Protein AF-0000000086880723 (afdb_homodimer)

Radius of gyration: 22.54 Å; Cα contacts (8 Å, |Δi|>4): 171; chains: 2; bounding box: 45×61×44 Å

Solvent-accessible surface area (backbone atoms only — not comparable to full-atom values): 12016 Å² total; per-residue (Å²): 117,60,47,65,57,31,37,50,50,27,21,50,25,50,53,70,28,70,40,45,50,44,31,54,53,22,48,56,56,30,66,73,31,65,67,56,35,51,52,51,50,52,50,52,53,53,50,50,52,49,50,53,30,46,75,71,67,46,70,72,54,67,65,58,53,50,51,51,53,52,50,48,56,60,46,48,70,39,65,47,51,32,48,26,52,52,24,51,51,53,41,50,51,51,53,51,49,44,51,47,48,43,50,57,49,47,32,80,78,58,51,71,75,69,119,115,62,48,65,58,32,36,49,50,27,21,53,26,51,54,69,27,69,40,46,50,43,31,54,53,23,48,55,55,30,65,73,31,64,67,58,35,51,52,51,50,50,50,52,52,52,50,51,52,50,50,52,30,46,76,72,67,46,69,73,53,69,65,58,53,49,50,49,53,52,51,51,57,59,48,47,68,38,65,47,51,31,49,26,53,52,22,50,51,53,44,51,52,51,51,51,50,43,50,47,48,42,51,56,50,48,32,79,78,57,50,71,74,74,112

pLDDT: mean 91.79, std 12.34, range [27.05, 98.06]

Sequence (230 aa):
MNIYDKANDLAKALRESSEVEEITSAMKLIEADPEAKRMLDSFRDQQMELQQRMMSGDMPAPDEMEKMEKLFEVLSLNLNIRRLFDAERRLSVIIEDVNKIIADSLGHLYGGAEAMNIYDKANDLAKALRESSEVEEITSAMKLIEADPEAKRMLDSFRDQQMELQQRMMSGDMPAPDEMEKMEKLFEVLSLNLNIRRLFDAERRLSVIIEDVNKIIADSLGHLYGGAEA

InterPro domains:
  IPR010368 Control of competence regulator ComK, YlbF/YmcA [MF_01526] (1-111)
  IPR010368 Control of competence regulator ComK, YlbF/YmcA [PF06133] (3-106)
  IPR023378 YheA/YmcA-like domain superfamily [G3DSA:1.20.1500.10] (1-114)
  IPR023378 YheA/YmcA-like domain superfamily [SSF158622] (1-112)

Secondary structure (DSSP, 8-state):
--HHHHHHHHHHHHHTSHHHHHHHHHHHHHHT-HHHHHHHHHHHHHHHHHHHHHHTT-PPPHHHHHHHHHHHHHHTTSHHHHHHHHHHHHHHHHHHHHHHHHHHHTHHHHHHHH-/--HHHHHHHHHHHHHTSHHHHHHHHHHHHHHT-HHHHHHHHHHHHHHHHHHHHHHTT-PPPHHHHHHHHHHHHHHTTSHHHHHHHHHHHHHHHHHHHHHHHHHHHTHHHHHHHH-

Structure (mmCIF, N/CA/C/O backbone):
data_AF-0000000086880723-model_v1
#
loop_
_entity.id
_entity.type
_entity.pdbx_description
1 polymer 'UPF0342 protein HP552_33505'
#
loop_
_atom_site.group_PDB
_atom_site.id
_atom_site.type_symbol
_atom_site.label_atom_id
_atom_site.label_alt_id
_atom_site.label_comp_id
_atom_site.label_asym_id
_atom_site.label_entity_id
_atom_site.label_seq_id
_atom_site.pdbx_PDB_ins_code
_atom_site.Cartn_x
_atom_site.Cartn_y
_atom_site.Cartn_z
_atom_site.occupancy
_atom_site.B_iso_or_equiv
_atom_site.auth_seq_id
_atom_site.auth_comp_id
_atom_site.auth_asym_id
_atom_site.auth_atom_id
_atom_site.pdbx_PDB_model_num
ATOM 1 N N . MET A 1 1 ? 19.406 11.805 1.684 1 65.31 1 MET A N 1
ATOM 2 C CA . MET A 1 1 ? 19.359 10.641 0.803 1 65.31 1 MET A CA 1
ATOM 3 C C . MET A 1 1 ? 18.062 10.641 -0.01 1 65.31 1 MET A C 1
ATOM 5 O O . MET A 1 1 ? 17.016 11.086 0.471 1 65.31 1 MET A O 1
ATOM 9 N N . ASN A 1 2 ? 18.188 10.273 -1.403 1 89.44 2 ASN A N 1
ATOM 10 C CA . ASN A 1 2 ? 17.062 10.453 -2.314 1 89.44 2 ASN A CA 1
ATOM 11 C C . ASN A 1 2 ? 16.078 9.305 -2.211 1 89.44 2 ASN A C 1
ATOM 13 O O . ASN A 1 2 ? 16.422 8.148 -2.441 1 89.44 2 ASN A O 1
ATOM 17 N N . ILE A 1 3 ? 14.961 9.523 -1.662 1 96.94 3 ILE A N 1
ATOM 18 C CA . ILE A 1 3 ? 13.875 8.578 -1.438 1 96.94 3 ILE A CA 1
ATOM 19 C C . ILE A 1 3 ? 13.641 7.754 -2.699 1 96.94 3 ILE A C 1
ATOM 21 O O . ILE A 1 3 ? 13.508 6.527 -2.629 1 96.94 3 ILE A O 1
ATOM 25 N N . TYR A 1 4 ? 13.773 8.305 -3.828 1 97.31 4 TYR A N 1
ATOM 26 C CA . TYR A 1 4 ? 13.492 7.617 -5.086 1 97.31 4 TYR A CA 1
ATOM 27 C C . TYR A 1 4 ? 14.602 6.633 -5.434 1 97.31 4 TYR A C 1
ATOM 29 O O . TYR A 1 4 ? 14.336 5.559 -5.977 1 97.31 4 TYR A O 1
ATOM 37 N N . ASP A 1 5 ? 15.797 7.07 -5.078 1 97.19 5 ASP A N 1
ATOM 38 C CA . ASP A 1 5 ? 16.906 6.137 -5.258 1 97.19 5 ASP A CA 1
ATOM 39 C C . ASP A 1 5 ? 16.719 4.895 -4.387 1 97.19 5 ASP A C 1
ATOM 41 O O . ASP A 1 5 ? 16.922 3.77 -4.852 1 97.19 5 ASP A O 1
ATOM 45 N N . LYS A 1 6 ? 16.359 5.105 -3.102 1 97.88 6 LYS A N 1
ATOM 46 C CA . LYS A 1 6 ? 16.156 3.982 -2.191 1 97.88 6 LYS A CA 1
ATOM 47 C C . LYS A 1 6 ? 14.969 3.127 -2.635 1 97.88 6 LYS A C 1
ATOM 49 O O . LYS A 1 6 ? 15 1.902 -2.506 1 97.88 6 LYS A O 1
ATOM 54 N N . ALA A 1 7 ? 13.938 3.764 -3.184 1 97.88 7 ALA A N 1
ATOM 55 C CA . ALA A 1 7 ? 12.789 3.035 -3.721 1 97.88 7 ALA A CA 1
ATOM 56 C C . ALA A 1 7 ? 13.203 2.146 -4.891 1 97.88 7 ALA A C 1
ATOM 58 O O . ALA A 1 7 ? 12.789 0.99 -4.977 1 97.88 7 ALA A O 1
ATOM 59 N N . ASN A 1 8 ? 14.023 2.691 -5.73 1 97.44 8 ASN A N 1
ATOM 60 C CA . ASN A 1 8 ? 14.5 1.924 -6.875 1 97.44 8 ASN A CA 1
ATOM 61 C C . ASN A 1 8 ? 15.406 0.774 -6.445 1 97.44 8 ASN A C 1
ATOM 63 O O . ASN A 1 8 ? 15.367 -0.306 -7.035 1 97.44 8 ASN A O 1
ATOM 67 N N . ASP A 1 9 ? 16.219 1.032 -5.441 1 97.5 9 ASP A N 1
ATOM 68 C CA . ASP A 1 9 ? 17.047 -0.037 -4.895 1 97.5 9 ASP A CA 1
ATOM 69 C C . ASP A 1 9 ? 16.188 -1.175 -4.348 1 97.5 9 ASP A C 1
ATOM 71 O O . ASP A 1 9 ? 16.5 -2.35 -4.551 1 97.5 9 ASP A O 1
ATOM 75 N N . LEU A 1 10 ? 15.141 -0.812 -3.646 1 98.06 10 LEU A N 1
ATOM 76 C CA . LEU A 1 10 ? 14.203 -1.805 -3.125 1 98.06 10 LEU A CA 1
ATOM 77 C C . LEU A 1 10 ? 13.523 -2.562 -4.262 1 98.06 10 LEU A C 1
ATOM 79 O O . LEU A 1 10 ? 13.43 -3.791 -4.223 1 98.06 10 LEU A O 1
ATOM 83 N N . ALA A 1 11 ? 13.094 -1.833 -5.293 1 97.44 11 ALA A N 1
ATOM 84 C CA . ALA A 1 11 ? 12.469 -2.438 -6.465 1 97.44 11 ALA A CA 1
ATOM 85 C C . ALA A 1 11 ? 13.391 -3.451 -7.125 1 97.44 11 ALA A C 1
ATOM 87 O O . ALA A 1 11 ? 12.969 -4.547 -7.5 1 97.44 11 ALA A O 1
ATOM 88 N N . LYS A 1 12 ? 14.641 -3.096 -7.285 1 97.06 12 LYS A N 1
ATOM 89 C CA . LYS A 1 12 ? 15.633 -3.986 -7.879 1 97.06 12 LYS A CA 1
ATOM 90 C C . LYS A 1 12 ? 15.836 -5.238 -7.027 1 97.06 12 LYS A C 1
ATOM 92 O O . LYS A 1 12 ? 15.891 -6.352 -7.555 1 97.06 12 LYS A O 1
ATOM 97 N N . ALA A 1 13 ? 15.945 -5.059 -5.715 1 97.56 13 ALA A N 1
ATOM 98 C CA . ALA A 1 13 ? 16.109 -6.191 -4.805 1 97.56 13 ALA A CA 1
ATOM 99 C C . ALA A 1 13 ? 14.914 -7.141 -4.898 1 97.56 13 ALA A C 1
ATOM 101 O O . ALA A 1 13 ? 15.078 -8.367 -4.863 1 97.56 13 ALA A O 1
ATOM 102 N N . LEU A 1 14 ? 13.703 -6.598 -5.031 1 97.06 14 LEU A N 1
ATOM 103 C CA . LEU A 1 14 ? 12.492 -7.398 -5.172 1 97.06 14 LEU A CA 1
ATOM 104 C C . LEU A 1 14 ? 12.508 -8.18 -6.48 1 97.06 14 LEU A C 1
ATOM 106 O O . LEU A 1 14 ? 12.234 -9.383 -6.492 1 97.06 14 LEU A O 1
ATOM 110 N N . ARG A 1 15 ? 12.883 -7.543 -7.562 1 95.19 15 ARG A N 1
ATOM 111 C CA . ARG A 1 15 ? 12.906 -8.164 -8.883 1 95.19 15 ARG A CA 1
ATOM 112 C C . ARG A 1 15 ? 13.914 -9.312 -8.93 1 95.19 15 ARG A C 1
ATOM 114 O O . ARG A 1 15 ? 13.703 -10.289 -9.648 1 95.19 15 ARG A O 1
ATOM 121 N N . GLU A 1 16 ? 14.984 -9.203 -8.156 1 95.5 16 GLU A N 1
ATOM 122 C CA . GLU A 1 16 ? 16.062 -10.18 -8.195 1 95.5 16 GLU A CA 1
ATOM 123 C C . GLU A 1 16 ? 15.93 -11.195 -7.066 1 95.5 16 GLU A C 1
ATOM 125 O O . GLU A 1 16 ? 16.844 -11.977 -6.812 1 95.5 16 GLU A O 1
ATOM 130 N N . SER A 1 17 ? 14.805 -11.133 -6.363 1 95.75 17 SER A N 1
ATOM 131 C CA . SER A 1 17 ? 14.594 -12.039 -5.238 1 95.75 17 SER A CA 1
ATOM 132 C C . SER A 1 17 ? 14.383 -13.469 -5.711 1 95.75 17 SER A C 1
ATOM 134 O O . SER A 1 17 ? 14.039 -13.703 -6.871 1 95.75 17 SER A O 1
ATOM 136 N N . SER A 1 18 ? 14.648 -14.383 -4.836 1 96.38 18 SER A N 1
ATOM 137 C CA . SER A 1 18 ? 14.406 -15.789 -5.137 1 96.38 18 SER A CA 1
ATOM 138 C C . SER A 1 18 ? 12.93 -16.047 -5.43 1 96.38 18 SER A C 1
ATOM 140 O O . SER A 1 18 ? 12.594 -16.891 -6.262 1 96.38 18 SER A O 1
ATOM 142 N N . GLU A 1 19 ? 12.023 -15.305 -4.707 1 96.81 19 GLU A N 1
ATOM 143 C CA . GLU A 1 19 ? 10.594 -15.453 -4.938 1 96.81 19 GLU A CA 1
ATOM 144 C C . GLU A 1 19 ? 10.227 -15.109 -6.379 1 96.81 19 GLU A C 1
ATOM 146 O O . GLU A 1 19 ? 9.492 -15.859 -7.031 1 96.81 19 GLU A O 1
ATOM 151 N N . VAL A 1 20 ? 10.734 -14.055 -6.918 1 96.62 20 VAL A N 1
ATOM 152 C CA . VAL A 1 20 ? 10.445 -13.641 -8.289 1 96.62 20 VAL A CA 1
ATOM 153 C C . VAL A 1 20 ? 11.039 -14.648 -9.266 1 96.62 20 VAL A C 1
ATOM 155 O O . VAL A 1 20 ? 10.398 -15 -10.266 1 96.62 20 VAL A O 1
ATOM 158 N N . GLU A 1 21 ? 12.203 -15.102 -9.008 1 96.38 21 GLU A N 1
ATOM 159 C CA . GLU A 1 21 ? 12.828 -16.125 -9.852 1 96.38 21 GLU A CA 1
ATOM 160 C C . GLU A 1 21 ? 11.977 -17.391 -9.906 1 96.38 21 GLU A C 1
ATOM 162 O O . GLU A 1 21 ? 11.789 -17.969 -10.977 1 96.38 21 GLU A O 1
ATOM 167 N N . GLU A 1 22 ? 11.508 -17.812 -8.758 1 97.06 22 GLU A N 1
ATOM 168 C CA . GLU A 1 22 ? 10.688 -19.016 -8.672 1 97.06 22 GLU A CA 1
ATOM 169 C C . GLU A 1 22 ? 9.359 -18.828 -9.406 1 97.06 22 GLU A C 1
ATOM 171 O O . GLU A 1 22 ? 8.891 -19.75 -10.078 1 97.06 22 GLU A O 1
ATOM 176 N N . ILE A 1 23 ? 8.773 -17.703 -9.25 1 97.44 23 ILE A N 1
ATOM 177 C CA . ILE A 1 23 ? 7.531 -17.406 -9.961 1 97.44 23 ILE A CA 1
ATOM 178 C C . ILE A 1 23 ? 7.77 -17.484 -11.461 1 97.44 23 ILE A C 1
ATOM 180 O O . ILE A 1 23 ? 7.012 -18.141 -12.188 1 97.44 23 ILE A O 1
ATOM 184 N N . THR A 1 24 ? 8.812 -16.906 -11.93 1 96 24 THR A N 1
ATOM 185 C CA . THR A 1 24 ? 9.148 -16.875 -13.352 1 96 24 THR A CA 1
ATOM 186 C C . THR A 1 24 ? 9.375 -18.281 -13.883 1 96 24 THR A C 1
ATOM 188 O O . THR A 1 24 ? 8.859 -18.656 -14.938 1 96 24 THR A O 1
ATOM 191 N N . SER A 1 25 ? 10.117 -19.016 -13.133 1 96.75 25 SER A N 1
ATOM 192 C CA . SER A 1 25 ? 10.43 -20.391 -13.539 1 96.75 25 SER A CA 1
ATOM 193 C C . SER A 1 25 ? 9.172 -21.25 -13.57 1 96.75 25 SER A C 1
ATOM 195 O O . SER A 1 25 ? 8.953 -22 -14.531 1 96.75 25 SER A O 1
ATOM 197 N N . ALA A 1 26 ? 8.383 -21.125 -12.508 1 96.88 26 ALA A N 1
ATOM 198 C CA . ALA A 1 26 ? 7.152 -21.906 -12.445 1 96.88 26 ALA A CA 1
ATOM 199 C C . ALA A 1 26 ? 6.215 -21.531 -13.594 1 96.88 26 ALA A C 1
ATOM 201 O O . ALA A 1 26 ? 5.617 -22.422 -14.227 1 96.88 26 ALA A O 1
ATOM 202 N N . MET A 1 27 ? 6.09 -20.328 -13.898 1 95.69 27 MET A N 1
ATOM 203 C CA . MET A 1 27 ? 5.219 -19.859 -14.977 1 95.69 27 MET A CA 1
ATOM 204 C C . MET A 1 27 ? 5.684 -20.422 -16.328 1 95.69 27 MET A C 1
ATOM 206 O O . MET A 1 27 ? 4.859 -20.797 -17.156 1 95.69 27 MET A O 1
ATOM 210 N N . LYS A 1 28 ? 6.938 -20.406 -16.531 1 96 28 LYS A N 1
ATOM 211 C CA . LYS A 1 28 ? 7.484 -20.953 -17.766 1 96 28 LYS A CA 1
ATOM 212 C C . LYS A 1 28 ? 7.102 -22.422 -17.938 1 96 28 LYS A C 1
ATOM 214 O O . LYS A 1 28 ? 6.719 -22.844 -19.031 1 96 28 LYS A O 1
ATOM 219 N N . LEU A 1 29 ? 7.172 -23.125 -16.859 1 97 29 LEU A N 1
ATOM 220 C CA . LEU A 1 29 ? 6.84 -24.547 -16.906 1 97 29 LEU A CA 1
ATOM 221 C C . LEU A 1 29 ? 5.348 -24.75 -17.125 1 97 29 LEU A C 1
ATOM 223 O O . LEU A 1 29 ? 4.941 -25.656 -17.859 1 97 29 LEU A O 1
ATOM 227 N N . ILE A 1 30 ? 4.574 -23.938 -16.5 1 96.5 30 ILE A N 1
ATOM 228 C CA . ILE A 1 30 ? 3.123 -24.016 -16.656 1 96.5 30 ILE A CA 1
ATOM 229 C C . ILE A 1 30 ? 2.73 -23.672 -18.094 1 96.5 30 ILE A C 1
ATOM 231 O O . ILE A 1 30 ? 1.844 -24.297 -18.672 1 96.5 30 ILE A O 1
ATOM 235 N N . GLU A 1 31 ? 3.367 -22.688 -18.641 1 95.06 31 GLU A N 1
ATOM 236 C CA . GLU A 1 31 ? 3.078 -22.266 -20.016 1 95.06 31 GLU A CA 1
ATOM 237 C C . GLU A 1 31 ? 3.377 -23.391 -21.016 1 95.06 31 GLU A C 1
ATOM 239 O O . GLU A 1 31 ? 2.779 -23.438 -22.094 1 95.06 31 GLU A O 1
ATOM 244 N N . ALA A 1 32 ? 4.254 -24.266 -20.609 1 96.19 32 ALA A N 1
ATOM 245 C CA . ALA A 1 32 ? 4.633 -25.375 -21.484 1 96.19 32 ALA A CA 1
ATOM 246 C C . ALA A 1 32 ? 3.646 -26.531 -21.344 1 96.19 32 ALA A C 1
ATOM 248 O O . ALA A 1 32 ? 3.73 -27.516 -22.094 1 96.19 32 ALA A O 1
ATOM 249 N N . ASP A 1 33 ? 2.699 -26.453 -20.422 1 95.81 33 ASP A N 1
ATOM 250 C CA . ASP A 1 33 ? 1.622 -27.406 -20.203 1 95.81 33 ASP A CA 1
ATOM 251 C C . ASP A 1 33 ? 0.258 -26.766 -20.453 1 95.81 33 ASP A C 1
ATOM 253 O O . ASP A 1 33 ? -0.337 -26.172 -19.562 1 95.81 33 ASP A O 1
ATOM 257 N N . PRO A 1 34 ? -0.24 -26.938 -21.609 1 95.94 34 PRO A N 1
ATOM 258 C CA . PRO A 1 34 ? -1.468 -26.25 -22.016 1 95.94 34 PRO A CA 1
ATOM 259 C C . PRO A 1 34 ? -2.625 -26.484 -21.047 1 95.94 34 PRO A C 1
ATOM 261 O O . PRO A 1 34 ? -3.422 -25.578 -20.797 1 95.94 34 PRO A O 1
ATOM 264 N N . GLU A 1 35 ? -2.668 -27.672 -20.562 1 95.38 35 GLU A N 1
ATOM 265 C CA . GLU A 1 35 ? -3.752 -27.984 -19.625 1 95.38 35 GLU A CA 1
ATOM 266 C C . GLU A 1 35 ? -3.59 -27.203 -18.328 1 95.38 35 GLU A C 1
ATOM 268 O O . GLU A 1 35 ? -4.543 -26.578 -17.844 1 95.38 35 GLU A O 1
ATOM 273 N N . ALA A 1 36 ? -2.428 -27.234 -17.766 1 95.06 36 ALA A N 1
ATOM 274 C CA . ALA A 1 36 ? -2.143 -26.5 -16.547 1 95.06 36 ALA A CA 1
ATOM 275 C C . ALA A 1 36 ? -2.357 -25 -16.75 1 95.06 36 ALA A C 1
ATOM 277 O O . ALA A 1 36 ? -2.938 -24.328 -15.891 1 95.06 36 ALA A O 1
ATOM 278 N N . LYS A 1 37 ? -1.895 -24.547 -17.844 1 96.75 37 LYS A N 1
ATOM 279 C CA . LYS A 1 37 ? -2.035 -23.125 -18.156 1 96.75 37 LYS A CA 1
ATOM 280 C C . LYS A 1 37 ? -3.506 -22.719 -18.234 1 96.75 37 LYS A C 1
ATOM 282 O O . LYS A 1 37 ? -3.904 -21.703 -17.672 1 96.75 37 LYS A O 1
ATOM 287 N N . ARG A 1 38 ? -4.238 -23.516 -18.922 1 96.06 38 ARG A N 1
ATOM 288 C CA . ARG A 1 38 ? -5.66 -23.234 -19.078 1 96.06 38 ARG A CA 1
ATOM 289 C C . ARG A 1 38 ? -6.363 -23.219 -17.719 1 96.06 38 ARG A C 1
ATOM 291 O O . ARG A 1 38 ? -7.176 -22.328 -17.453 1 96.06 38 ARG A O 1
ATOM 298 N N . MET A 1 39 ? -6.047 -24.188 -16.906 1 95.06 39 MET A N 1
ATOM 299 C CA . MET A 1 39 ? -6.66 -24.281 -15.586 1 95.06 39 MET A CA 1
ATOM 300 C C . MET A 1 39 ? -6.289 -23.078 -14.727 1 95.06 39 MET A C 1
ATOM 302 O O . MET A 1 39 ? -7.145 -22.5 -14.055 1 95.06 39 MET A O 1
ATOM 306 N N . LEU A 1 40 ? -5.066 -22.781 -14.773 1 96.75 40 LEU A N 1
ATOM 307 C CA . LEU A 1 40 ? -4.59 -21.641 -14 1 96.75 40 LEU A CA 1
ATOM 308 C C . LEU A 1 40 ? -5.246 -20.344 -14.469 1 96.75 40 LEU A C 1
ATOM 310 O O . LEU A 1 40 ? -5.719 -19.547 -13.648 1 96.75 40 LEU A O 1
ATOM 314 N N . ASP A 1 41 ? -5.336 -20.125 -15.773 1 95.12 41 ASP A N 1
ATOM 315 C CA . ASP A 1 41 ? -5.949 -18.922 -16.328 1 95.12 41 ASP A CA 1
ATOM 316 C C . ASP A 1 41 ? -7.418 -18.812 -15.922 1 95.12 41 ASP A C 1
ATOM 318 O O . ASP A 1 41 ? -7.883 -17.734 -15.539 1 95.12 41 ASP A O 1
ATOM 322 N N . SER A 1 42 ? -8.039 -19.922 -16.031 1 94.81 42 SER A N 1
ATOM 323 C CA . SER A 1 42 ? -9.445 -19.969 -15.648 1 94.81 42 SER A CA 1
ATOM 324 C C . SER A 1 42 ? -9.625 -19.609 -14.172 1 94.81 42 SER A C 1
ATOM 326 O O . SER A 1 42 ? -10.539 -18.859 -13.812 1 94.81 42 SER A O 1
ATOM 328 N N . PHE A 1 43 ? -8.781 -20.156 -13.375 1 95.75 43 PHE A N 1
ATOM 329 C CA . PHE A 1 43 ? -8.812 -19.891 -11.945 1 95.75 43 PHE A CA 1
ATOM 330 C C . PHE A 1 43 ? -8.602 -18.406 -11.672 1 95.75 43 PHE A C 1
ATOM 332 O O . PHE A 1 43 ? -9.352 -17.797 -10.906 1 95.75 43 PHE A O 1
ATOM 339 N N . ARG A 1 44 ? -7.688 -17.797 -12.258 1 94.25 44 ARG A N 1
ATOM 340 C CA . ARG A 1 44 ? -7.375 -16.375 -12.078 1 94.25 44 ARG A CA 1
ATOM 341 C C . ARG A 1 44 ? -8.523 -15.5 -12.562 1 94.25 44 ARG A C 1
ATOM 343 O O . ARG A 1 44 ? -8.852 -14.492 -11.93 1 94.25 44 ARG A O 1
ATOM 350 N N . ASP A 1 45 ? -9.094 -15.914 -13.758 1 94.19 45 ASP A N 1
ATOM 351 C CA . ASP A 1 45 ? -10.234 -15.18 -14.289 1 94.19 45 ASP A CA 1
ATOM 352 C C . ASP A 1 45 ? -11.406 -15.195 -13.312 1 94.19 45 ASP A C 1
ATOM 354 O O . ASP A 1 45 ? -12.023 -14.156 -13.055 1 94.19 45 ASP A O 1
ATOM 358 N N . GLN A 1 46 ? -11.695 -16.328 -12.742 1 93.56 46 GLN A N 1
ATOM 359 C CA . GLN A 1 46 ? -12.773 -16.453 -11.773 1 93.56 46 GLN A CA 1
ATOM 360 C C . GLN A 1 46 ? -12.477 -15.672 -10.5 1 93.56 46 GLN A C 1
ATOM 362 O O . GLN A 1 46 ? -13.367 -15.055 -9.922 1 93.56 46 GLN A O 1
ATOM 367 N N . GLN A 1 47 ? -11.258 -15.688 -10.055 1 92.75 47 GLN A N 1
ATOM 368 C CA . GLN A 1 47 ? -10.828 -14.914 -8.891 1 92.75 47 GLN A CA 1
ATOM 369 C C . GLN A 1 47 ? -11.039 -13.422 -9.109 1 92.75 47 GLN A C 1
ATOM 371 O O . GLN A 1 47 ? -11.547 -12.727 -8.227 1 92.75 47 GLN A O 1
ATOM 376 N N . MET A 1 48 ? -10.695 -12.953 -10.32 1 91.38 48 MET A N 1
ATOM 377 C CA . MET A 1 48 ? -10.867 -11.539 -10.641 1 91.38 48 MET A CA 1
ATOM 378 C C . MET A 1 48 ? -12.344 -11.156 -10.664 1 91.38 48 MET A C 1
ATOM 380 O O . MET A 1 48 ? -12.734 -10.109 -10.148 1 91.38 48 MET A O 1
ATOM 384 N N . GLU A 1 49 ? -13.117 -12 -11.195 1 92.5 49 GLU A N 1
ATOM 385 C CA . GLU A 1 49 ? -14.555 -11.781 -11.234 1 92.5 49 GLU A CA 1
ATOM 386 C C . GLU A 1 49 ? -15.141 -11.695 -9.828 1 92.5 49 GLU A C 1
ATOM 388 O O . GLU A 1 49 ? -15.953 -10.812 -9.539 1 92.5 49 GLU A O 1
ATOM 393 N N . LEU A 1 50 ? -14.695 -12.609 -8.977 1 92.31 50 LEU A N 1
ATOM 394 C CA . LEU A 1 50 ? -15.172 -12.617 -7.594 1 92.31 50 LEU A CA 1
ATOM 395 C C . LEU A 1 50 ? -14.734 -11.352 -6.863 1 92.31 50 LEU A C 1
ATOM 397 O O . LEU A 1 50 ? -15.539 -10.734 -6.156 1 92.31 50 LEU A O 1
ATOM 401 N N . GLN A 1 51 ? -13.5 -10.953 -7.098 1 90.5 51 GLN A N 1
ATOM 402 C CA . GLN A 1 51 ? -12.961 -9.75 -6.469 1 90.5 51 GLN A CA 1
ATOM 403 C C . GLN A 1 51 ? -13.703 -8.508 -6.941 1 90.5 51 GLN A C 1
ATOM 405 O O . GLN A 1 51 ? -14.016 -7.621 -6.145 1 90.5 51 GLN A O 1
ATOM 410 N N . GLN A 1 52 ? -13.977 -8.414 -8.219 1 89.94 52 GLN A N 1
ATOM 411 C CA . GLN A 1 52 ? -14.734 -7.305 -8.789 1 89.94 52 GLN A CA 1
ATOM 412 C C . GLN A 1 52 ? -16.125 -7.219 -8.172 1 89.94 52 GLN A C 1
ATOM 414 O O . GLN A 1 52 ? -16.609 -6.129 -7.848 1 89.94 52 GLN A O 1
ATOM 419 N N . ARG A 1 53 ? -16.75 -8.336 -7.941 1 90.62 53 ARG A N 1
ATOM 420 C CA . ARG A 1 53 ? -18.078 -8.375 -7.32 1 90.62 53 ARG A CA 1
ATOM 421 C C . ARG A 1 53 ? -18.016 -7.902 -5.875 1 90.62 53 ARG A C 1
ATOM 423 O O . ARG A 1 53 ? -18.875 -7.133 -5.43 1 90.62 53 ARG A O 1
ATOM 430 N N . MET A 1 54 ? -17.016 -8.289 -5.18 1 90.56 54 MET A N 1
ATOM 431 C CA . MET A 1 54 ? -16.844 -7.859 -3.797 1 90.56 54 MET A CA 1
ATOM 432 C C . MET A 1 54 ? -16.625 -6.348 -3.719 1 90.56 54 MET A C 1
ATOM 434 O O . MET A 1 54 ? -17.172 -5.688 -2.836 1 90.56 54 MET A O 1
ATOM 438 N N . MET A 1 55 ? -15.945 -5.746 -4.668 1 86.75 55 MET A N 1
ATOM 439 C CA . MET A 1 55 ? -15.68 -4.309 -4.699 1 86.75 55 MET A CA 1
ATOM 440 C C . MET A 1 55 ? -16.953 -3.533 -5.043 1 86.75 55 MET A C 1
ATOM 442 O O . MET A 1 55 ? -17.125 -2.393 -4.609 1 86.75 55 MET A O 1
ATOM 446 N N . SER A 1 56 ? -17.797 -4.203 -5.785 1 87.19 56 SER A N 1
ATOM 447 C CA . SER A 1 56 ? -19.062 -3.582 -6.184 1 87.19 56 SER A CA 1
ATOM 448 C C . SER A 1 56 ? -20.141 -3.795 -5.129 1 87.19 56 SER A C 1
ATOM 450 O O . SER A 1 56 ? -21.266 -3.318 -5.281 1 87.19 56 SER A O 1
ATOM 452 N N . GLY A 1 57 ? -19.781 -4.57 -4.105 1 85.5 57 GLY A N 1
ATOM 453 C CA . GLY A 1 57 ? -20.719 -4.797 -3.02 1 85.5 57 GLY A CA 1
ATOM 454 C C . GLY A 1 57 ? -21.531 -6.066 -3.193 1 85.5 57 GLY A C 1
ATOM 455 O O . GLY A 1 57 ? -22.406 -6.367 -2.373 1 85.5 57 GLY A O 1
ATOM 456 N N . ASP A 1 58 ? -21.328 -6.707 -4.246 1 89.19 58 ASP A N 1
ATOM 457 C CA . ASP A 1 58 ? -21.969 -7.992 -4.484 1 89.19 58 ASP A CA 1
ATOM 458 C C . ASP A 1 58 ? -21.156 -9.141 -3.896 1 89.19 58 ASP A C 1
ATOM 460 O O . ASP A 1 58 ? -20.25 -9.664 -4.551 1 89.19 58 ASP A O 1
ATOM 464 N N . MET A 1 59 ? -21.5 -9.562 -2.705 1 87.94 59 MET A N 1
ATOM 465 C CA . MET A 1 59 ? -20.734 -10.609 -2.031 1 87.94 59 MET A CA 1
ATOM 466 C C . MET A 1 59 ? -21 -11.969 -2.672 1 87.94 59 MET A C 1
ATOM 468 O O . MET A 1 59 ? -22.141 -12.359 -2.871 1 87.94 59 MET A O 1
ATOM 472 N N . PRO A 1 60 ? -19.984 -12.555 -3.072 1 87.69 60 PRO A N 1
ATOM 473 C CA . PRO A 1 60 ? -20.156 -13.891 -3.646 1 87.69 60 PRO A CA 1
ATOM 474 C C . PRO A 1 60 ? -20.844 -14.859 -2.688 1 87.69 60 PRO A C 1
ATOM 476 O O . PRO A 1 60 ? -20.688 -14.742 -1.47 1 87.69 60 PRO A O 1
ATOM 479 N N . ALA A 1 61 ? -21.578 -15.766 -3.32 1 88.31 61 ALA A N 1
ATOM 480 C CA . ALA A 1 61 ? -22.25 -16.781 -2.518 1 88.31 61 ALA A CA 1
ATOM 481 C C . ALA A 1 61 ? -21.25 -17.75 -1.895 1 88.31 61 ALA A C 1
ATOM 483 O O . ALA A 1 61 ? -20.156 -17.953 -2.432 1 88.31 61 ALA A O 1
ATOM 484 N N . PRO A 1 62 ? -21.578 -18.281 -0.774 1 90.44 62 PRO A N 1
ATOM 485 C CA . PRO A 1 62 ? -20.688 -19.25 -0.112 1 90.44 62 PRO A CA 1
ATOM 486 C C . PRO A 1 62 ? -20.297 -20.406 -1.023 1 90.44 62 PRO A C 1
ATOM 488 O O . PRO A 1 62 ? -19.156 -20.875 -0.974 1 90.44 62 PRO A O 1
ATOM 491 N N . ASP A 1 63 ? -21.219 -20.812 -1.852 1 93.19 63 ASP A N 1
ATOM 492 C CA . ASP A 1 63 ? -20.953 -21.938 -2.744 1 93.19 63 ASP A CA 1
ATOM 493 C C . ASP A 1 63 ? -19.875 -21.578 -3.771 1 93.19 63 ASP A C 1
ATOM 495 O O . ASP A 1 63 ? -19.078 -22.422 -4.156 1 93.19 63 ASP A O 1
ATOM 499 N N . GLU A 1 64 ? -19.906 -20.344 -4.246 1 92.25 64 GLU A N 1
ATOM 500 C CA . GLU A 1 64 ? -18.891 -19.875 -5.191 1 92.25 64 GLU A CA 1
ATOM 501 C C . GLU A 1 64 ? -17.516 -19.844 -4.547 1 92.25 64 GLU A C 1
ATOM 503 O O . GLU A 1 64 ? -16.516 -20.203 -5.184 1 92.25 64 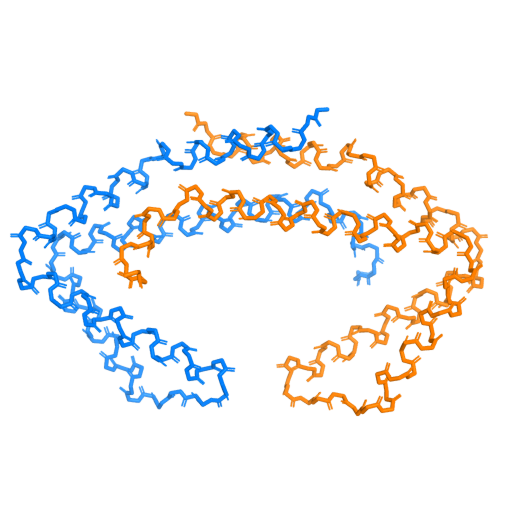GLU A O 1
ATOM 508 N N . MET A 1 65 ? -17.484 -19.453 -3.305 1 92.5 65 MET A N 1
ATOM 509 C CA . MET A 1 65 ? -16.234 -19.438 -2.559 1 92.5 65 MET A CA 1
ATOM 510 C C . MET A 1 65 ? -15.711 -20.859 -2.346 1 92.5 65 MET A C 1
ATOM 512 O O . MET A 1 65 ? -14.508 -21.109 -2.451 1 92.5 65 MET A O 1
ATOM 516 N N . GLU A 1 66 ? -16.656 -21.719 -2.035 1 94.56 66 GLU A N 1
ATOM 517 C CA . GLU A 1 66 ? -16.281 -23.109 -1.85 1 94.56 66 GLU A CA 1
ATOM 518 C C . GLU A 1 66 ? -15.742 -23.719 -3.143 1 94.56 66 GLU A C 1
ATOM 520 O O . GLU A 1 66 ? -14.766 -24.469 -3.117 1 94.56 66 GLU A O 1
ATOM 525 N N . LYS A 1 67 ? -16.344 -23.406 -4.25 1 94.88 67 LYS A N 1
ATOM 526 C CA . LYS A 1 67 ? -15.875 -23.875 -5.551 1 94.88 67 LYS A CA 1
ATOM 527 C C . LYS A 1 67 ? -14.453 -23.391 -5.828 1 94.88 67 LYS A C 1
ATOM 529 O O . LYS A 1 67 ? -13.617 -24.156 -6.324 1 94.88 67 LYS A O 1
ATOM 534 N N . MET A 1 68 ? -14.211 -22.156 -5.457 1 94.38 68 MET A N 1
ATOM 535 C CA . MET A 1 68 ? -12.875 -21.594 -5.656 1 94.38 68 MET A CA 1
ATOM 536 C C . MET A 1 68 ? -11.844 -22.328 -4.805 1 94.38 68 MET A C 1
ATOM 538 O O . MET A 1 68 ? -10.727 -22.562 -5.254 1 94.38 68 MET A O 1
ATOM 542 N N . GLU A 1 69 ? -12.219 -22.594 -3.615 1 95.25 69 GLU A N 1
ATOM 543 C CA . GLU A 1 69 ? -11.336 -23.328 -2.717 1 95.25 69 GLU A CA 1
ATOM 544 C C . GLU A 1 69 ? -11.008 -24.719 -3.27 1 95.25 69 GLU A C 1
ATOM 546 O O . GLU A 1 69 ? -9.859 -25.156 -3.215 1 95.25 69 GLU A O 1
ATOM 551 N N . LYS A 1 70 ? -12.023 -25.422 -3.801 1 95.75 70 LYS A N 1
ATOM 552 C CA . LYS A 1 70 ? -11.828 -26.734 -4.383 1 95.75 70 LYS A CA 1
ATOM 553 C C . LYS A 1 70 ? -10.93 -26.672 -5.613 1 95.75 70 LYS A C 1
ATOM 555 O O . LYS A 1 70 ? -10.055 -27.516 -5.805 1 95.75 70 LYS A O 1
ATOM 560 N N . LEU A 1 71 ? -11.125 -25.641 -6.422 1 95.44 71 LEU A N 1
ATOM 561 C CA . LEU A 1 71 ? -10.281 -25.453 -7.598 1 95.44 71 LEU A CA 1
ATOM 562 C C . LEU A 1 71 ? -8.828 -25.203 -7.191 1 95.44 71 LEU A C 1
ATOM 564 O O . LEU A 1 71 ? -7.906 -25.719 -7.836 1 95.44 71 LEU A O 1
ATOM 568 N N . PHE A 1 72 ? -8.656 -24.484 -6.133 1 96.31 72 PHE A N 1
ATOM 569 C CA . PHE A 1 72 ? -7.316 -24.234 -5.605 1 96.31 72 PHE A CA 1
ATOM 570 C C . PHE A 1 72 ? -6.645 -25.547 -5.207 1 96.31 72 PHE A C 1
ATOM 572 O O . PHE A 1 72 ? -5.469 -25.766 -5.504 1 96.31 72 PHE A O 1
ATOM 579 N N . GLU A 1 73 ? -7.371 -26.406 -4.562 1 96.12 73 GLU A N 1
ATOM 580 C CA . GLU A 1 73 ? -6.84 -27.703 -4.137 1 96.12 73 GLU A CA 1
ATOM 581 C C . GLU A 1 73 ? -6.426 -28.547 -5.332 1 96.12 73 GLU A C 1
ATOM 583 O O . GLU A 1 73 ? -5.367 -29.188 -5.316 1 96.12 73 GLU A O 1
ATOM 588 N N . VAL A 1 74 ? -7.223 -28.562 -6.383 1 96.31 74 VAL A N 1
ATOM 589 C CA . VAL A 1 74 ? -6.941 -29.328 -7.586 1 96.31 74 VAL A CA 1
ATOM 590 C C . VAL A 1 74 ? -5.684 -28.797 -8.266 1 96.31 74 VAL A C 1
ATOM 592 O O . VAL A 1 74 ? -4.793 -29.562 -8.633 1 96.31 74 VAL A O 1
ATOM 595 N N . LEU A 1 75 ? -5.617 -27.422 -8.375 1 97.25 75 LEU A N 1
ATOM 596 C CA . LEU A 1 75 ? -4.473 -26.797 -9.031 1 97.25 75 LEU A CA 1
ATOM 597 C C . LEU A 1 75 ? -3.191 -27.047 -8.25 1 97.25 75 LEU A C 1
ATOM 599 O O . LEU A 1 75 ? -2.119 -27.203 -8.836 1 97.25 75 LEU A O 1
ATOM 603 N N . SER A 1 76 ? -3.357 -27.156 -6.922 1 96.5 76 SER A N 1
ATOM 604 C CA . SER A 1 76 ? -2.205 -27.344 -6.051 1 96.5 76 SER A CA 1
ATOM 605 C C . SER A 1 76 ? -1.631 -28.75 -6.195 1 96.5 76 SER A C 1
ATOM 607 O O . SER A 1 76 ? -0.54 -29.031 -5.695 1 96.5 76 SER A O 1
ATOM 609 N N . LEU A 1 77 ? -2.322 -29.625 -6.867 1 96.38 77 LEU A N 1
ATOM 610 C CA . LEU A 1 77 ? -1.817 -30.969 -7.117 1 96.38 77 LEU A CA 1
ATOM 611 C C . LEU A 1 77 ? -0.748 -30.953 -8.203 1 96.38 77 LEU A C 1
ATOM 613 O O . LEU A 1 77 ? 0.044 -31.891 -8.312 1 96.38 77 LEU A O 1
ATOM 617 N N . ASN A 1 78 ? -0.855 -29.938 -9.078 1 96.62 78 ASN A N 1
ATOM 618 C CA . ASN A 1 78 ? 0.212 -29.734 -10.047 1 96.62 78 ASN A CA 1
ATOM 619 C C . ASN A 1 78 ? 1.44 -29.094 -9.406 1 96.62 78 ASN A C 1
ATOM 621 O O . ASN A 1 78 ? 1.365 -27.984 -8.883 1 96.62 78 ASN A O 1
ATOM 625 N N . LEU A 1 79 ? 2.506 -29.703 -9.453 1 96.19 79 LEU A N 1
ATOM 626 C CA . LEU A 1 79 ? 3.705 -29.297 -8.734 1 96.19 79 LEU A CA 1
ATOM 627 C C . LEU A 1 79 ? 4.148 -27.906 -9.172 1 96.19 79 LEU A C 1
ATOM 629 O O . LEU A 1 79 ? 4.551 -27.094 -8.344 1 96.19 79 LEU A O 1
ATOM 633 N N . ASN A 1 80 ? 4.043 -27.641 -10.461 1 97.12 80 ASN A N 1
ATOM 634 C CA . ASN A 1 80 ? 4.465 -26.344 -10.961 1 97.12 80 ASN A CA 1
ATOM 635 C C . ASN A 1 80 ? 3.527 -25.234 -10.5 1 97.12 80 ASN A C 1
ATOM 637 O O . ASN A 1 80 ? 3.979 -24.141 -10.133 1 97.12 80 ASN A O 1
ATOM 641 N N . ILE A 1 81 ? 2.252 -25.531 -10.477 1 97.69 81 ILE A N 1
ATOM 642 C CA . ILE A 1 81 ? 1.279 -24.531 -10.023 1 97.69 81 ILE A CA 1
ATOM 643 C C . ILE A 1 81 ? 1.424 -24.328 -8.516 1 97.69 81 ILE A C 1
ATOM 645 O O . ILE A 1 81 ? 1.357 -23.203 -8.031 1 97.69 81 ILE A O 1
ATOM 649 N N . ARG A 1 82 ? 1.661 -25.375 -7.828 1 97.56 82 ARG A N 1
ATOM 650 C CA . ARG A 1 82 ? 1.879 -25.266 -6.387 1 97.56 82 ARG A CA 1
ATOM 651 C C . ARG A 1 82 ? 3.088 -24.391 -6.074 1 97.56 82 ARG A C 1
ATOM 653 O O . ARG A 1 82 ? 3.031 -23.547 -5.184 1 97.56 82 ARG A O 1
ATOM 660 N N . ARG A 1 83 ? 4.168 -24.609 -6.805 1 97.5 83 ARG A N 1
ATOM 661 C CA . ARG A 1 83 ? 5.375 -23.797 -6.637 1 97.5 83 ARG A CA 1
ATOM 662 C C . ARG A 1 83 ? 5.094 -22.328 -6.91 1 97.5 83 ARG A C 1
ATOM 664 O O . ARG A 1 83 ? 5.613 -21.453 -6.215 1 97.5 83 ARG A O 1
ATOM 671 N N . LEU A 1 84 ? 4.273 -22.109 -7.949 1 97.69 84 LEU A N 1
ATOM 672 C CA . LEU A 1 84 ? 3.891 -20.75 -8.297 1 97.69 84 LEU A CA 1
ATOM 673 C C . LEU A 1 84 ? 3.139 -20.078 -7.148 1 97.69 84 LEU A C 1
ATOM 675 O O . LEU A 1 84 ? 3.52 -19 -6.695 1 97.69 84 LEU A O 1
ATOM 679 N N . PHE A 1 85 ? 2.131 -20.734 -6.586 1 97 85 PHE A N 1
ATOM 680 C CA . PHE A 1 85 ? 1.313 -20.172 -5.516 1 97 85 PHE A CA 1
ATOM 681 C C . PHE A 1 85 ? 2.15 -19.922 -4.266 1 97 85 PHE A C 1
ATOM 683 O O . PHE A 1 85 ? 2 -18.891 -3.602 1 97 85 PHE A O 1
ATOM 690 N N . ASP A 1 86 ? 3.035 -20.859 -3.996 1 97.69 86 ASP A N 1
ATOM 691 C CA . ASP A 1 86 ? 3.887 -20.734 -2.816 1 97.69 86 ASP A CA 1
ATOM 692 C C . ASP A 1 86 ? 4.82 -19.531 -2.93 1 97.69 86 ASP A C 1
ATOM 694 O O . ASP A 1 86 ? 4.965 -18.766 -1.979 1 97.69 86 ASP A O 1
ATOM 698 N N . ALA A 1 87 ? 5.402 -19.406 -4.078 1 97.75 87 ALA A N 1
ATOM 699 C CA . ALA A 1 87 ? 6.316 -18.281 -4.301 1 97.75 87 ALA A CA 1
ATOM 700 C C . ALA A 1 87 ? 5.57 -16.953 -4.277 1 97.75 87 ALA A C 1
ATOM 702 O O . ALA A 1 87 ? 6.066 -15.969 -3.727 1 97.75 87 ALA A O 1
ATOM 703 N N . GLU A 1 88 ? 4.332 -16.938 -4.871 1 96.69 88 GLU A N 1
ATOM 704 C CA . GLU A 1 88 ? 3.516 -15.719 -4.859 1 96.69 88 GLU A CA 1
ATOM 705 C C . GLU A 1 88 ? 3.111 -15.344 -3.436 1 96.69 88 GLU A C 1
ATOM 707 O O . GLU A 1 88 ? 3.113 -14.164 -3.078 1 96.69 88 GLU A O 1
ATOM 712 N N . ARG A 1 89 ? 2.789 -16.312 -2.691 1 96.94 89 ARG A N 1
ATOM 713 C CA . ARG A 1 89 ? 2.434 -16.078 -1.297 1 96.94 89 ARG A CA 1
ATOM 714 C C . ARG A 1 89 ? 3.611 -15.508 -0.519 1 96.94 89 ARG A C 1
ATOM 716 O O . ARG A 1 89 ? 3.457 -14.531 0.219 1 96.94 89 ARG A O 1
ATOM 723 N N . ARG A 1 90 ? 4.805 -16.078 -0.707 1 97.44 90 ARG A N 1
ATOM 724 C CA . ARG A 1 90 ? 6.004 -15.578 -0.034 1 97.44 90 ARG A CA 1
ATOM 725 C C . ARG A 1 90 ? 6.32 -14.148 -0.459 1 97.44 90 ARG A C 1
ATOM 727 O O . ARG A 1 90 ? 6.688 -13.32 0.372 1 97.44 90 ARG A O 1
ATOM 734 N N . LEU A 1 91 ? 6.164 -13.898 -1.765 1 97.19 91 LEU A N 1
ATOM 735 C CA . LEU A 1 91 ? 6.391 -12.539 -2.244 1 97.19 91 LEU A CA 1
ATOM 736 C C . LEU A 1 91 ? 5.391 -11.57 -1.627 1 97.19 91 LEU A C 1
ATOM 738 O O . LEU A 1 91 ? 5.758 -10.461 -1.242 1 97.19 91 LEU A O 1
ATOM 742 N N . SER A 1 92 ? 4.152 -12.008 -1.538 1 95.88 92 SER A N 1
ATOM 743 C CA . SER A 1 92 ? 3.115 -11.188 -0.927 1 95.88 92 SER A CA 1
ATOM 744 C C . SER A 1 92 ? 3.467 -10.836 0.516 1 95.88 92 SER A C 1
ATOM 746 O O . SER A 1 92 ? 3.277 -9.695 0.949 1 95.88 92 SER A O 1
ATOM 748 N N . VAL A 1 93 ? 4.008 -11.75 1.291 1 97.44 93 VAL A N 1
ATOM 749 C CA . VAL A 1 93 ? 4.414 -11.539 2.676 1 97.44 93 VAL A CA 1
ATOM 750 C C . VAL A 1 93 ? 5.562 -10.539 2.73 1 97.44 93 VAL A C 1
ATOM 752 O O . VAL A 1 93 ? 5.566 -9.633 3.568 1 97.44 93 VAL A O 1
ATOM 755 N N . ILE A 1 94 ? 6.469 -10.664 1.817 1 97.19 94 ILE A N 1
ATOM 756 C CA . ILE A 1 94 ? 7.602 -9.742 1.76 1 97.19 94 ILE A CA 1
ATOM 757 C C . ILE A 1 94 ? 7.102 -8.32 1.496 1 97.19 94 ILE A C 1
ATOM 759 O O . ILE A 1 94 ? 7.523 -7.379 2.164 1 97.19 9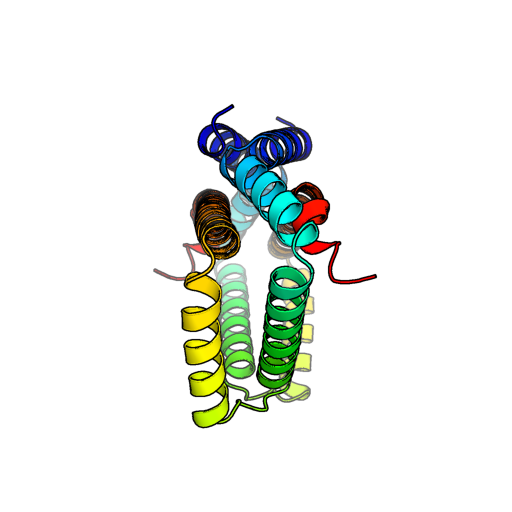4 ILE A O 1
ATOM 763 N N . ILE A 1 95 ? 6.207 -8.18 0.542 1 96 95 ILE A N 1
ATOM 764 C CA . ILE A 1 95 ? 5.66 -6.871 0.199 1 96 95 ILE A CA 1
ATOM 765 C C . ILE A 1 95 ? 4.91 -6.297 1.396 1 96 95 ILE A C 1
ATOM 767 O O . ILE A 1 95 ? 5.023 -5.105 1.693 1 96 95 ILE A O 1
ATOM 771 N N . GLU A 1 96 ? 4.152 -7.062 2.09 1 96.25 96 GLU A N 1
ATOM 772 C CA . GLU A 1 96 ? 3.453 -6.645 3.301 1 96.25 96 GLU A CA 1
ATOM 773 C C . GLU A 1 96 ? 4.434 -6.148 4.359 1 96.25 96 GLU A C 1
ATOM 775 O O . GLU A 1 96 ? 4.207 -5.109 4.984 1 96.25 96 GLU A O 1
ATOM 780 N N . ASP A 1 97 ? 5.516 -6.879 4.543 1 97 97 ASP A N 1
ATOM 781 C CA . ASP A 1 97 ? 6.539 -6.488 5.504 1 97 97 ASP A CA 1
ATOM 782 C C . ASP A 1 97 ? 7.18 -5.156 5.113 1 97 97 ASP A C 1
ATOM 784 O O . ASP A 1 97 ? 7.414 -4.301 5.969 1 97 97 ASP A O 1
ATOM 788 N N . VAL A 1 98 ? 7.398 -5.055 3.852 1 96.88 98 VAL A N 1
ATOM 789 C CA . VAL A 1 98 ? 7.984 -3.816 3.354 1 96.88 98 VAL A CA 1
ATOM 790 C C . VAL A 1 98 ? 7.051 -2.646 3.643 1 96.88 98 VAL A C 1
ATOM 792 O O . VAL A 1 98 ? 7.484 -1.607 4.148 1 96.88 98 VAL A O 1
ATOM 795 N N . ASN A 1 99 ? 5.777 -2.842 3.369 1 94.75 99 ASN A N 1
ATOM 796 C CA . ASN A 1 99 ? 4.789 -1.804 3.646 1 94.75 99 ASN A CA 1
ATOM 797 C C . ASN A 1 99 ? 4.723 -1.477 5.137 1 94.75 99 ASN A C 1
ATOM 799 O O . ASN A 1 99 ? 4.59 -0.311 5.516 1 94.75 99 ASN A O 1
ATOM 803 N N . LYS A 1 100 ? 4.816 -2.436 5.941 1 96.44 100 LYS A N 1
ATOM 804 C CA . LYS A 1 100 ? 4.812 -2.246 7.391 1 96.44 100 LYS A CA 1
ATOM 805 C C . LYS A 1 100 ? 6.031 -1.453 7.848 1 96.44 100 LYS A C 1
ATOM 807 O O . LYS A 1 100 ? 5.918 -0.562 8.688 1 96.44 100 LYS A O 1
ATOM 812 N N . ILE A 1 101 ? 7.172 -1.804 7.312 1 96.56 101 ILE A N 1
ATOM 813 C CA . ILE A 1 101 ? 8.406 -1.099 7.641 1 96.56 101 ILE A CA 1
ATOM 814 C C . ILE A 1 101 ? 8.266 0.381 7.289 1 96.56 101 ILE A C 1
ATOM 816 O O . ILE A 1 101 ? 8.609 1.251 8.094 1 96.56 101 ILE A O 1
ATOM 820 N N . ILE A 1 102 ? 7.699 0.609 6.113 1 94.38 102 ILE A N 1
ATOM 821 C CA . ILE A 1 102 ? 7.504 1.981 5.652 1 94.38 102 ILE A CA 1
ATOM 822 C C . ILE A 1 102 ? 6.488 2.686 6.547 1 94.38 102 ILE A C 1
ATOM 824 O O . ILE A 1 102 ? 6.73 3.801 7.016 1 94.38 102 ILE A O 1
ATOM 828 N N . ALA A 1 103 ? 5.344 2.039 6.816 1 92.25 103 ALA A N 1
ATOM 829 C CA . ALA A 1 103 ? 4.297 2.607 7.664 1 92.25 103 ALA A CA 1
ATOM 830 C C . ALA A 1 103 ? 4.828 2.895 9.07 1 92.25 103 ALA A C 1
ATOM 832 O O . ALA A 1 103 ? 4.582 3.967 9.625 1 92.25 103 ALA A O 1
ATOM 833 N N . ASP A 1 104 ? 5.582 1.994 9.648 1 93.44 104 ASP A N 1
ATOM 834 C CA . ASP A 1 104 ? 6.129 2.129 11 1 93.44 104 ASP A CA 1
ATOM 835 C C . ASP A 1 104 ? 7.117 3.291 11.07 1 93.44 104 ASP A C 1
ATOM 837 O O . ASP A 1 104 ? 7.219 3.957 12.109 1 93.44 104 ASP A O 1
ATOM 841 N N . SER A 1 105 ? 7.852 3.49 10.023 1 92.88 105 SER A N 1
ATOM 842 C CA . SER A 1 105 ? 8.836 4.566 10.008 1 92.88 105 SER A CA 1
ATOM 843 C C . SER A 1 105 ? 8.172 5.93 10.117 1 92.88 105 SER A C 1
ATOM 845 O O . SER A 1 105 ? 8.797 6.906 10.539 1 92.88 105 SER A O 1
ATOM 847 N N . LEU A 1 106 ? 6.863 5.973 9.742 1 93.62 106 LEU A N 1
ATOM 848 C CA . LEU A 1 106 ? 6.141 7.238 9.758 1 93.62 106 LEU A CA 1
ATOM 849 C C . LEU A 1 106 ? 5.133 7.273 10.906 1 93.62 106 LEU A C 1
ATOM 851 O O . LEU A 1 106 ? 4.32 8.195 11 1 93.62 106 LEU A O 1
ATOM 855 N N . GLY A 1 107 ? 5.141 6.215 11.742 1 87.44 107 GLY A N 1
ATOM 856 C CA . GLY A 1 107 ? 4.191 6.062 12.836 1 87.44 107 GLY A CA 1
ATOM 857 C C . GLY A 1 107 ? 4.148 7.262 13.758 1 87.44 107 GLY A C 1
ATOM 858 O O . GLY A 1 107 ? 3.094 7.594 14.305 1 87.44 107 GLY A O 1
ATOM 859 N N . HIS A 1 108 ? 5.289 7.879 13.938 1 80.88 108 HIS A N 1
ATOM 860 C CA . HIS A 1 108 ? 5.391 9.023 14.836 1 80.88 108 HIS A CA 1
ATOM 861 C C . HIS A 1 108 ? 4.543 10.188 14.336 1 80.88 108 HIS A C 1
ATOM 863 O O . HIS A 1 108 ? 4.199 11.086 15.102 1 80.88 108 HIS A O 1
ATOM 869 N N . LEU A 1 109 ? 4.258 10.18 12.922 1 80.69 109 LEU A N 1
ATOM 870 C CA . LEU A 1 109 ? 3.426 11.242 12.367 1 80.69 109 LEU A CA 1
ATOM 871 C C . LEU A 1 109 ? 1.954 11 12.688 1 80.69 109 LEU A C 1
ATOM 873 O O . LEU A 1 109 ? 1.167 11.945 12.75 1 80.69 109 LEU A O 1
ATOM 877 N N . TYR A 1 110 ? 1.509 9.703 12.695 1 64.56 110 TYR A N 1
ATOM 878 C CA . TYR A 1 110 ? 0.107 9.352 12.883 1 64.56 110 TYR A CA 1
ATOM 879 C C . TYR A 1 110 ? -0.164 8.938 14.328 1 64.56 110 TYR A C 1
ATOM 881 O O . TYR A 1 110 ? -1.321 8.828 14.742 1 64.56 110 TYR A O 1
ATOM 889 N N . GLY A 1 111 ? 0.793 8.312 14.992 1 55.84 111 GLY A N 1
ATOM 890 C CA . GLY A 1 111 ? 0.635 7.828 16.359 1 55.84 111 GLY A CA 1
ATOM 891 C C . GLY A 1 111 ? 0.109 8.883 17.312 1 55.84 111 GLY A C 1
ATOM 892 O O . GLY A 1 111 ? -0.158 8.594 18.484 1 55.84 111 GLY A O 1
ATOM 893 N N . GLY A 1 112 ? 0.402 10.219 17.078 1 44.44 112 GLY A N 1
ATOM 894 C CA . GLY A 1 112 ? -0.168 11.016 18.156 1 44.44 112 GLY A CA 1
ATOM 895 C C . GLY A 1 112 ? -1.679 10.906 18.234 1 44.44 112 GLY A C 1
ATOM 896 O O . GLY A 1 112 ? -2.293 11.438 19.156 1 44.44 112 GLY A O 1
ATOM 897 N N . ALA A 1 113 ? -2.467 10.742 17.203 1 37.66 113 ALA A N 1
ATOM 898 C CA . ALA A 1 113 ? -3.924 10.703 17.312 1 37.66 113 ALA A CA 1
ATOM 899 C C . ALA A 1 113 ? -4.398 9.367 17.875 1 37.66 113 ALA A C 1
ATOM 901 O O . ALA A 1 113 ? -5.566 9.227 18.25 1 37.66 113 ALA A O 1
ATOM 902 N N . GLU A 1 114 ? -4.043 8.266 17.625 1 34.88 114 GLU A N 1
ATOM 903 C CA . GLU A 1 114 ? -4.594 7.02 18.156 1 34.88 114 GLU A CA 1
ATOM 904 C C . GLU A 1 114 ? -4.559 6.996 19.672 1 34.88 114 GLU A C 1
ATOM 906 O O . GLU A 1 114 ? -5.473 6.477 20.312 1 34.88 114 GLU A O 1
ATOM 911 N N . ALA A 1 115 ? -3.465 6.559 20.438 1 27.22 115 ALA A N 1
ATOM 912 C CA . ALA A 1 115 ? -3.586 6.094 21.812 1 27.22 115 ALA A CA 1
ATOM 913 C C . ALA A 1 115 ? -3.891 7.25 22.766 1 27.22 115 ALA A C 1
ATOM 915 O O . ALA A 1 115 ? -3.395 8.367 22.562 1 27.22 115 ALA A O 1
ATOM 916 N N . MET B 1 1 ? 20.906 -9.07 -2.838 1 65.62 1 MET B N 1
ATOM 917 C CA . MET B 1 1 ? 20.703 -7.922 -1.957 1 65.62 1 MET B CA 1
ATOM 918 C C . MET B 1 1 ? 19.469 -8.117 -1.08 1 65.62 1 MET B C 1
ATOM 920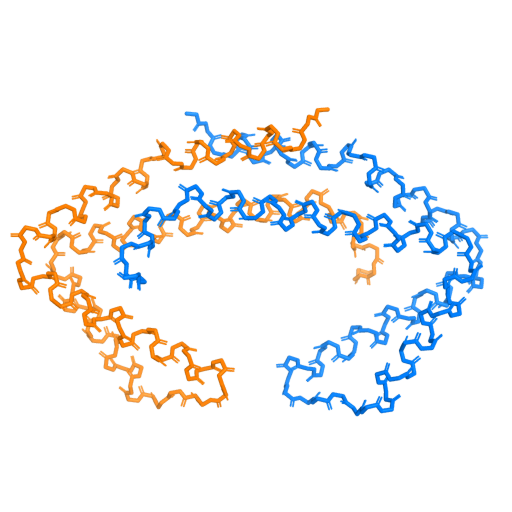 O O . MET B 1 1 ? 18.484 -8.711 -1.516 1 65.62 1 MET B O 1
ATOM 924 N N . ASN B 1 2 ? 19.609 -7.734 0.313 1 89.56 2 ASN B N 1
ATOM 925 C CA . ASN B 1 2 ? 18.578 -8.078 1.277 1 89.56 2 ASN B CA 1
ATOM 926 C C . ASN B 1 2 ? 17.406 -7.094 1.223 1 89.56 2 ASN B C 1
ATOM 928 O O . ASN B 1 2 ? 17.594 -5.895 1.449 1 89.56 2 ASN B O 1
ATOM 932 N N . ILE B 1 3 ? 16.312 -7.484 0.721 1 96.94 3 ILE B N 1
ATOM 933 C CA . ILE B 1 3 ? 15.086 -6.715 0.544 1 96.94 3 ILE B CA 1
ATOM 934 C C . ILE B 1 3 ? 14.781 -5.922 1.815 1 96.94 3 ILE B C 1
ATOM 936 O O . ILE B 1 3 ? 14.461 -4.734 1.753 1 96.94 3 ILE B O 1
ATOM 940 N N . TYR B 1 4 ? 15.047 -6.438 2.941 1 97.25 4 TYR B N 1
ATOM 941 C CA . TYR B 1 4 ? 14.719 -5.797 4.211 1 97.25 4 TYR B CA 1
ATOM 942 C C . TYR B 1 4 ? 15.68 -4.656 4.512 1 97.25 4 TYR B C 1
ATOM 944 O O . TYR B 1 4 ? 15.281 -3.631 5.07 1 97.25 4 TYR B O 1
ATOM 952 N N . ASP B 1 5 ? 16.922 -4.91 4.102 1 97.12 5 ASP B N 1
ATOM 953 C CA . ASP B 1 5 ? 17.875 -3.818 4.234 1 97.12 5 ASP B CA 1
ATOM 954 C C . ASP B 1 5 ? 17.469 -2.621 3.379 1 97.12 5 ASP B C 1
ATOM 956 O O . ASP B 1 5 ? 17.516 -1.478 3.84 1 97.12 5 ASP B O 1
ATOM 960 N N . LYS B 1 6 ? 17.078 -2.893 2.113 1 97.81 6 LYS B N 1
ATOM 961 C CA . LYS B 1 6 ? 16.672 -1.817 1.216 1 97.81 6 LYS B CA 1
ATOM 962 C C . LYS B 1 6 ? 15.391 -1.148 1.712 1 97.81 6 LYS B C 1
ATOM 964 O O . LYS B 1 6 ? 15.227 0.068 1.588 1 97.81 6 LYS B O 1
ATOM 969 N N . ALA B 1 7 ? 14.492 -1.931 2.307 1 97.81 7 ALA B N 1
ATOM 970 C CA . ALA B 1 7 ? 13.273 -1.383 2.895 1 97.81 7 ALA B CA 1
ATOM 971 C C . ALA B 1 7 ? 13.594 -0.438 4.047 1 97.81 7 ALA B C 1
ATOM 973 O O . ALA B 1 7 ? 13.008 0.642 4.156 1 97.81 7 ALA B O 1
ATOM 974 N N . ASN B 1 8 ? 14.523 -0.843 4.848 1 97.44 8 ASN B N 1
ATOM 975 C CA . ASN B 1 8 ? 14.922 -0.009 5.977 1 97.44 8 ASN B CA 1
ATOM 976 C C . ASN B 1 8 ? 15.625 1.263 5.512 1 97.44 8 ASN B C 1
ATOM 978 O O . ASN B 1 8 ? 15.453 2.326 6.109 1 97.44 8 ASN B O 1
ATOM 982 N N . ASP B 1 9 ? 16.422 1.123 4.465 1 97.5 9 ASP B N 1
ATOM 983 C CA . ASP B 1 9 ? 17.047 2.305 3.887 1 97.5 9 ASP B CA 1
ATOM 984 C C . ASP B 1 9 ? 16 3.295 3.383 1 97.5 9 ASP B C 1
ATOM 986 O O . ASP B 1 9 ? 16.141 4.504 3.576 1 97.5 9 ASP B O 1
ATOM 990 N N . LEU B 1 10 ? 14.992 2.771 2.732 1 98.06 10 LEU B N 1
ATOM 991 C CA . LEU B 1 10 ? 13.898 3.609 2.254 1 98.06 10 LEU B CA 1
ATOM 992 C C . LEU B 1 10 ? 13.156 4.258 3.42 1 98.06 10 LEU B C 1
ATOM 994 O O . LEU B 1 10 ? 12.875 5.461 3.393 1 98.06 10 LEU B O 1
ATOM 998 N N . ALA B 1 11 ? 12.898 3.473 4.473 1 97.38 11 ALA B N 1
ATOM 999 C CA . ALA B 1 11 ? 12.234 3.979 5.668 1 97.38 11 ALA B CA 1
ATOM 1000 C C . ALA B 1 11 ? 13.023 5.125 6.293 1 97.38 11 ALA B C 1
ATOM 1002 O O . ALA B 1 11 ? 12.445 6.141 6.688 1 97.38 11 ALA B O 1
ATOM 1003 N N . LYS B 1 12 ? 14.312 4.977 6.395 1 97 12 LYS B N 1
ATOM 1004 C CA . LYS B 1 12 ? 15.18 6.008 6.949 1 97 12 LYS B CA 1
ATOM 1005 C C . LYS B 1 12 ? 15.148 7.27 6.094 1 97 12 LYS B C 1
ATOM 1007 O O . LYS B 1 12 ? 15.062 8.383 6.621 1 97 12 LYS B O 1
ATOM 1012 N N . ALA B 1 13 ? 15.234 7.102 4.77 1 97.56 13 ALA B N 1
ATOM 1013 C CA . ALA B 1 13 ? 15.18 8.242 3.859 1 97.56 13 ALA B CA 1
ATOM 1014 C C . ALA B 1 13 ? 13.867 9 4.004 1 97.56 13 ALA B C 1
ATOM 1016 O O . ALA B 1 13 ? 13.844 10.234 3.967 1 97.56 13 ALA B O 1
ATOM 1017 N N . LEU B 1 14 ? 12.75 8.273 4.199 1 97.06 14 LEU B N 1
ATOM 1018 C CA . LEU B 1 14 ? 11.445 8.883 4.391 1 97.06 14 LEU B CA 1
ATOM 1019 C C . LEU B 1 14 ? 11.398 9.664 5.703 1 97.06 14 LEU B C 1
ATOM 1021 O O . LEU B 1 14 ? 10.945 10.812 5.73 1 97.06 14 LEU B O 1
ATOM 1025 N N . ARG B 1 15 ? 11.906 9.102 6.762 1 95.19 15 ARG B N 1
ATOM 1026 C CA . ARG B 1 15 ? 11.891 9.719 8.086 1 95.19 15 ARG B CA 1
ATOM 1027 C C . ARG B 1 15 ? 12.711 11.008 8.094 1 95.19 15 ARG B C 1
ATOM 1029 O O . ARG B 1 15 ? 12.391 11.945 8.828 1 95.19 15 ARG B O 1
ATOM 1036 N N . GLU B 1 16 ? 13.742 11.062 7.273 1 95.5 16 GLU B N 1
ATOM 1037 C CA . GLU B 1 16 ? 14.672 12.188 7.266 1 95.5 16 GLU B CA 1
ATOM 1038 C C . GLU B 1 16 ? 14.336 13.172 6.148 1 95.5 16 GLU B C 1
ATOM 1040 O O . GLU B 1 16 ? 15.117 14.078 5.859 1 95.5 16 GLU B O 1
ATOM 1045 N N . SER B 1 17 ? 13.203 12.938 5.488 1 95.75 17 SER B N 1
ATOM 1046 C CA . SER B 1 17 ? 12.82 13.789 4.371 1 95.75 17 SER B CA 1
ATOM 1047 C C . SER B 1 17 ? 12.414 15.18 4.859 1 95.75 17 SER B C 1
ATOM 1049 O O . SER B 1 17 ? 12.086 15.359 6.031 1 95.75 17 SER B O 1
ATOM 1051 N N . SER B 1 18 ? 12.5 16.125 3.98 1 96.31 18 SER B N 1
ATOM 1052 C CA . SER B 1 18 ? 12.062 17.469 4.293 1 96.31 18 SER B CA 1
ATOM 1053 C C . SER B 1 18 ? 10.586 17.516 4.648 1 96.31 18 SER B C 1
ATOM 1055 O O . SER B 1 18 ? 10.156 18.297 5.496 1 96.31 18 SER B O 1
ATOM 1057 N N . GLU B 1 19 ? 9.773 16.625 3.973 1 96.75 19 GLU B N 1
ATOM 1058 C CA . GLU B 1 19 ? 8.344 16.562 4.262 1 96.75 19 GLU B CA 1
ATOM 1059 C C . GLU B 1 19 ? 8.094 16.172 5.719 1 96.75 19 GLU B C 1
ATOM 1061 O O . GLU B 1 19 ? 7.281 16.812 6.402 1 96.75 19 GLU B O 1
ATOM 1066 N N . VAL B 1 20 ? 8.789 15.211 6.23 1 96.56 20 VAL B N 1
ATOM 1067 C CA . VAL B 1 20 ? 8.625 14.766 7.609 1 96.56 20 VAL B CA 1
ATOM 1068 C C . VAL B 1 20 ? 9.094 15.852 8.57 1 96.56 20 VAL B C 1
ATOM 1070 O O . VAL B 1 20 ? 8.461 16.109 9.594 1 96.56 20 VAL B O 1
ATOM 1073 N N . GLU B 1 21 ? 10.156 16.484 8.258 1 96.38 21 GLU B N 1
ATOM 1074 C CA . GLU B 1 21 ? 10.648 17.594 9.078 1 96.38 21 GLU B CA 1
ATOM 1075 C C . GLU B 1 21 ? 9.625 18.719 9.164 1 96.38 21 GLU B C 1
ATOM 1077 O O . GLU B 1 21 ? 9.398 19.266 10.242 1 96.38 21 GLU B O 1
ATOM 1082 N N . GLU B 1 22 ? 9.047 19.047 8.039 1 97.06 22 GLU B N 1
ATOM 1083 C CA . GLU B 1 22 ? 8.055 20.109 7.992 1 97.06 22 GLU B CA 1
ATOM 1084 C C . GLU B 1 22 ? 6.805 19.734 8.781 1 97.06 22 GLU B C 1
ATOM 1086 O O . GLU B 1 22 ? 6.227 20.578 9.477 1 97.06 22 GLU B O 1
ATOM 1091 N N . ILE B 1 23 ? 6.398 18.531 8.648 1 97.38 23 ILE B N 1
ATOM 1092 C CA . ILE B 1 23 ? 5.246 18.047 9.406 1 97.38 23 ILE B CA 1
ATOM 1093 C C . ILE B 1 23 ? 5.531 18.172 10.906 1 97.38 23 ILE B C 1
ATOM 1095 O O . ILE B 1 23 ? 4.715 18.703 11.656 1 97.38 23 ILE B O 1
ATOM 1099 N N . THR B 1 24 ? 6.66 17.75 11.328 1 95.94 24 THR B N 1
ATOM 1100 C CA . THR B 1 24 ? 7.055 17.781 12.734 1 95.94 24 THR B CA 1
ATOM 1101 C C . THR B 1 24 ? 7.094 19.219 13.258 1 95.94 24 THR B C 1
ATOM 1103 O O . THR B 1 24 ? 6.574 19.5 14.336 1 95.94 24 THR B O 1
ATOM 1106 N N . SER B 1 25 ? 7.672 20.047 12.484 1 96.69 25 SER B N 1
ATOM 1107 C CA . SER B 1 25 ? 7.793 21.453 12.875 1 96.69 25 SER B CA 1
ATOM 1108 C C . SER B 1 25 ? 6.426 22.125 12.969 1 96.69 25 SER B C 1
ATOM 1110 O O . SER B 1 25 ? 6.133 22.828 13.938 1 96.69 25 SER B O 1
ATOM 1112 N N . ALA B 1 26 ? 5.621 21.875 11.938 1 96.81 26 ALA B N 1
ATOM 1113 C CA . ALA B 1 26 ? 4.281 22.453 11.938 1 96.81 26 ALA B CA 1
ATOM 1114 C C . ALA B 1 26 ? 3.459 21.953 13.117 1 96.81 26 ALA B C 1
ATOM 1116 O O . ALA B 1 26 ? 2.764 22.734 13.773 1 96.81 26 ALA B O 1
ATOM 1117 N N . MET B 1 27 ? 3.547 20.734 13.43 1 95.56 27 MET B N 1
ATOM 1118 C CA . MET B 1 27 ? 2.803 20.156 14.539 1 95.56 27 MET B CA 1
ATOM 1119 C C . MET B 1 27 ? 3.232 20.766 15.867 1 95.56 27 MET B C 1
ATOM 1121 O O . MET B 1 27 ? 2.398 21.016 16.734 1 95.56 27 MET B O 1
ATOM 1125 N N . LYS B 1 28 ? 4.477 20.953 16.016 1 95.94 28 LYS B N 1
ATOM 1126 C CA . LYS B 1 28 ? 4.984 21.578 17.234 1 95.94 28 LYS B CA 1
ATOM 1127 C C . LYS B 1 28 ? 4.391 22.969 17.438 1 95.94 28 LYS B C 1
ATOM 1129 O O . LYS B 1 28 ? 3.994 23.328 18.547 1 95.94 28 LYS B O 1
ATOM 1134 N N . LEU B 1 29 ? 4.309 23.672 16.344 1 96.94 29 LEU B N 1
ATOM 1135 C CA . LEU B 1 29 ? 3.768 25.031 16.406 1 96.94 29 LEU B CA 1
ATOM 1136 C C . LEU B 1 29 ? 2.271 25 16.688 1 96.94 29 LEU B C 1
ATOM 1138 O O . LEU B 1 29 ? 1.767 25.844 17.438 1 96.94 29 LEU B O 1
ATOM 1142 N N . ILE B 1 30 ? 1.603 24.078 16.094 1 96.44 30 ILE B N 1
ATOM 1143 C CA . ILE B 1 30 ? 0.165 23.953 16.312 1 96.44 30 ILE B CA 1
ATOM 1144 C C . ILE B 1 30 ? -0.111 23.547 17.75 1 96.44 30 ILE B C 1
ATOM 1146 O O . ILE B 1 30 ? -1.058 24.031 18.375 1 96.44 30 ILE B O 1
ATOM 1150 N N . GLU B 1 31 ? 0.689 22.672 18.281 1 95 31 GLU B N 1
ATOM 1151 C CA . GLU B 1 31 ? 0.526 22.219 19.656 1 95 31 GLU B CA 1
ATOM 1152 C C . GLU B 1 31 ? 0.696 23.375 20.656 1 95 31 GLU B C 1
ATOM 1154 O O . GLU B 1 31 ? 0.139 23.344 21.75 1 95 31 GLU B O 1
ATOM 1159 N N . ALA B 1 32 ? 1.412 24.359 20.219 1 96.12 32 ALA B N 1
ATOM 1160 C CA .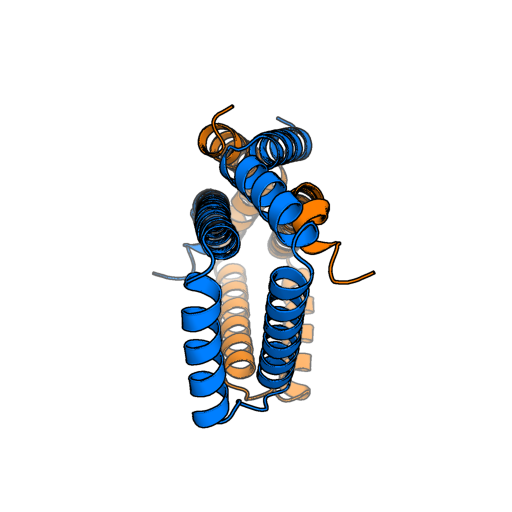 ALA B 1 32 ? 1.654 25.531 21.062 1 96.12 32 ALA B CA 1
ATOM 1161 C C . ALA B 1 32 ? 0.499 26.516 20.984 1 96.12 32 ALA B C 1
ATOM 1163 O O . ALA B 1 32 ? 0.463 27.5 21.719 1 96.12 32 ALA B O 1
ATOM 1164 N N . A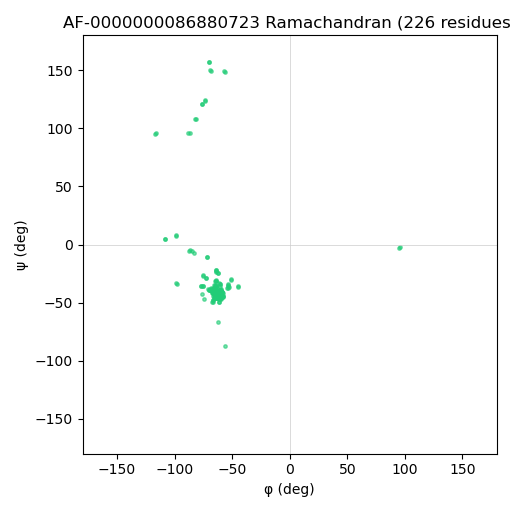SP B 1 33 ? -0.453 26.281 20.109 1 95.81 33 ASP B N 1
ATOM 1165 C CA . ASP B 1 33 ? -1.671 27.078 19.938 1 95.81 33 ASP B CA 1
ATOM 1166 C C . ASP B 1 33 ? -2.912 26.25 20.25 1 95.81 33 ASP B C 1
ATOM 1168 O O . ASP B 1 33 ? -3.449 25.562 19.375 1 95.81 33 ASP B O 1
ATOM 1172 N N . PRO B 1 34 ? -3.387 26.328 21.422 1 95.88 34 PRO B N 1
ATOM 1173 C CA . PRO B 1 34 ? -4.48 25.469 21.875 1 95.88 34 PRO B CA 1
ATOM 1174 C C . PRO B 1 34 ? -5.699 25.531 20.953 1 95.88 34 PRO B C 1
ATOM 1176 O O . PRO B 1 34 ? -6.359 24.516 20.734 1 95.88 34 PRO B O 1
ATOM 1179 N N . GLU B 1 35 ? -5.953 26.703 20.469 1 95.38 35 GLU B N 1
ATOM 1180 C CA . GLU B 1 35 ? -7.105 26.844 19.578 1 95.38 35 GLU B CA 1
ATOM 1181 C C . GLU B 1 35 ? -6.883 26.094 18.266 1 95.38 35 GLU B C 1
ATOM 1183 O O . GLU B 1 35 ? -7.75 25.328 17.828 1 95.38 35 GLU B O 1
ATOM 1188 N N . ALA B 1 36 ? -5.762 26.312 17.672 1 95 36 ALA B N 1
ATOM 1189 C CA . ALA B 1 36 ? -5.422 25.609 16.422 1 95 36 ALA B CA 1
ATOM 1190 C C . ALA B 1 36 ? -5.402 24.094 16.641 1 95 36 ALA B C 1
ATOM 1192 O O . ALA B 1 36 ? -5.91 23.344 15.797 1 95 36 ALA B O 1
ATOM 1193 N N . LYS B 1 37 ? -4.82 23.719 17.703 1 96.69 37 LYS B N 1
ATOM 1194 C CA . LYS B 1 37 ? -4.734 22.297 18.016 1 96.69 37 LYS B CA 1
ATOM 1195 C C . LYS B 1 37 ? -6.125 21.672 18.156 1 96.69 37 LYS B C 1
ATOM 1197 O O . LYS B 1 37 ? -6.387 20.594 17.609 1 96.69 37 LYS B O 1
ATOM 1202 N N . ARG B 1 38 ? -6.945 22.344 18.875 1 96.06 38 ARG B N 1
ATOM 1203 C CA . ARG B 1 38 ? -8.305 21.859 19.078 1 96.06 38 ARG B CA 1
ATOM 1204 C C . ARG B 1 38 ? -9.055 21.75 17.75 1 96.06 38 ARG B C 1
ATOM 1206 O O . ARG B 1 38 ? -9.734 20.75 17.516 1 96.06 38 ARG B O 1
ATOM 1213 N N . MET B 1 39 ? -8.914 22.734 16.938 1 94.94 39 MET B N 1
ATOM 1214 C CA . MET B 1 39 ? -9.586 22.734 15.641 1 94.94 39 MET B CA 1
ATOM 1215 C C . MET B 1 39 ? -9.078 21.594 14.766 1 94.94 39 MET B C 1
ATOM 1217 O O . MET B 1 39 ? -9.859 20.891 14.125 1 94.94 39 MET B O 1
ATOM 1221 N N . LEU B 1 40 ? -7.812 21.484 14.758 1 96.69 40 LEU B N 1
ATOM 1222 C CA . LEU B 1 40 ? -7.203 20.422 13.961 1 96.69 40 LEU B CA 1
ATOM 1223 C C . LEU B 1 40 ? -7.641 19.047 14.453 1 96.69 40 LEU B C 1
ATOM 1225 O O . LEU B 1 40 ? -8.023 18.188 13.656 1 96.69 40 LEU B O 1
ATOM 1229 N N . ASP B 1 41 ? -7.645 18.812 15.758 1 95.12 41 ASP B N 1
ATOM 1230 C CA . ASP B 1 41 ? -8.047 17.547 16.344 1 95.12 41 ASP B CA 1
ATOM 1231 C C . ASP B 1 41 ? -9.5 17.219 15.984 1 95.12 41 ASP B C 1
ATOM 1233 O O . ASP B 1 41 ? -9.812 16.078 15.609 1 95.12 41 ASP B O 1
ATOM 1237 N N . SER B 1 42 ? -10.273 18.219 16.125 1 94.75 42 SER B N 1
ATOM 1238 C CA . SER B 1 42 ? -11.688 18.047 15.789 1 94.75 42 SER B CA 1
ATOM 1239 C C . SER B 1 42 ? -11.875 17.656 14.328 1 94.75 42 SER B C 1
ATOM 1241 O O . SER B 1 42 ? -12.672 16.781 14.008 1 94.75 42 SER B O 1
ATOM 1243 N N . PHE B 1 43 ? -11.141 18.328 13.5 1 95.62 43 PHE B N 1
ATOM 1244 C CA . PHE B 1 43 ? -11.188 18.062 12.07 1 95.62 43 PHE B CA 1
ATOM 1245 C C . PHE B 1 43 ? -10.766 16.625 11.781 1 95.62 43 PHE B C 1
ATOM 1247 O O . PHE B 1 43 ? -11.453 15.898 11.047 1 95.62 43 PHE B O 1
ATOM 1254 N N . ARG B 1 44 ? -9.766 16.156 12.328 1 94.19 44 ARG B N 1
ATOM 1255 C CA . ARG B 1 44 ? -9.25 14.797 12.125 1 94.19 44 ARG B CA 1
ATOM 1256 C C . ARG B 1 44 ? -10.234 13.758 12.656 1 94.19 44 ARG B C 1
ATOM 1258 O O . ARG B 1 44 ? -10.438 12.711 12.031 1 94.19 44 ARG B O 1
ATOM 1265 N N . ASP B 1 45 ? -10.82 14.086 13.875 1 94.12 45 ASP B N 1
ATOM 1266 C CA . ASP B 1 45 ? -11.82 13.195 14.453 1 94.12 45 ASP B CA 1
ATOM 1267 C C . ASP B 1 45 ? -13.016 13.031 13.523 1 94.12 45 ASP B C 1
ATOM 1269 O O . ASP B 1 45 ? -13.477 11.906 13.281 1 94.12 45 ASP B O 1
ATOM 1273 N N . GLN B 1 46 ? -13.484 14.094 12.969 1 93.5 46 GLN B N 1
ATOM 1274 C CA . GLN B 1 46 ? -14.617 14.062 12.047 1 93.5 46 GLN B CA 1
ATOM 1275 C C . GLN B 1 46 ? -14.25 13.328 10.758 1 93.5 46 GLN B C 1
ATOM 1277 O O . GLN B 1 46 ? -15.062 12.578 10.219 1 93.5 46 GLN B O 1
ATOM 1282 N N . GLN B 1 47 ? -13.07 13.523 10.266 1 92.56 47 GLN B N 1
ATOM 1283 C CA . GLN B 1 47 ? -12.578 12.828 9.078 1 92.56 47 GLN B CA 1
ATOM 1284 C C . GLN B 1 47 ? -12.555 11.312 9.305 1 92.56 47 GLN B C 1
ATOM 1286 O O . GLN B 1 47 ? -12.984 10.547 8.438 1 92.56 47 GLN B O 1
ATOM 1291 N N . MET B 1 48 ? -12.094 10.906 10.484 1 91.31 48 MET B N 1
ATOM 1292 C CA . MET B 1 48 ? -12.039 9.484 10.805 1 91.31 48 MET B CA 1
ATOM 1293 C C . MET B 1 48 ? -13.445 8.891 10.891 1 91.31 48 MET B C 1
ATOM 1295 O O . MET B 1 48 ? -13.688 7.797 10.383 1 91.31 48 MET B O 1
ATOM 1299 N N . GLU B 1 49 ? -14.305 9.609 11.477 1 92.44 49 GLU B N 1
ATOM 1300 C CA . GLU B 1 49 ? -15.688 9.172 11.57 1 92.44 49 GLU B CA 1
ATOM 1301 C C . GLU B 1 49 ? -16.312 9 10.188 1 92.44 49 GLU B C 1
ATOM 1303 O O . GLU B 1 49 ? -16.984 8.008 9.922 1 92.44 49 GLU B O 1
ATOM 1308 N N . LEU B 1 50 ? -16.047 9.977 9.32 1 92.19 50 LEU B N 1
ATOM 1309 C CA . LEU B 1 50 ? -16.578 9.914 7.953 1 92.19 50 LEU B CA 1
ATOM 1310 C C . LEU B 1 50 ? -15.984 8.719 7.207 1 92.19 50 LEU B C 1
ATOM 1312 O O . LEU B 1 50 ? -16.719 7.992 6.527 1 92.19 50 LEU B O 1
ATOM 1316 N N . GLN B 1 51 ? -14.688 8.523 7.387 1 90.31 51 GLN B N 1
ATOM 1317 C CA . GLN B 1 51 ? -14.008 7.414 6.734 1 90.31 51 GLN B CA 1
ATOM 1318 C C . GLN B 1 51 ? -14.539 6.07 7.227 1 90.31 51 GLN B C 1
ATOM 1320 O O . GLN B 1 51 ? -14.75 5.152 6.434 1 90.31 51 GLN B O 1
ATOM 1325 N N . GLN B 1 52 ? -14.758 5.941 8.516 1 89.94 52 GLN B N 1
ATOM 1326 C CA . GLN B 1 52 ? -15.32 4.73 9.102 1 89.94 52 GLN B CA 1
ATOM 1327 C C . GLN B 1 52 ? -16.703 4.441 8.539 1 89.94 52 GLN B C 1
ATOM 1329 O O . GLN B 1 52 ? -17.031 3.293 8.227 1 89.94 52 GLN B O 1
ATOM 1334 N N . ARG B 1 53 ? -17.484 5.449 8.344 1 90.56 53 ARG B N 1
ATOM 1335 C CA . ARG B 1 53 ? -18.828 5.293 7.773 1 90.56 53 ARG B CA 1
ATOM 1336 C C . ARG B 1 53 ? -18.75 4.836 6.324 1 90.56 53 ARG B C 1
ATOM 1338 O O . ARG B 1 53 ? -19.5 3.949 5.906 1 90.56 53 ARG B O 1
ATOM 1345 N N . MET B 1 54 ? -17.844 5.375 5.605 1 90.44 54 MET B N 1
ATOM 1346 C CA . MET B 1 54 ? -17.656 4.977 4.215 1 90.44 54 MET B CA 1
ATOM 1347 C C . MET B 1 54 ? -17.219 3.514 4.121 1 90.44 54 MET B C 1
ATOM 1349 O O . MET B 1 54 ? -17.703 2.777 3.258 1 90.44 54 MET B O 1
ATOM 1353 N N . MET B 1 55 ? -16.422 3.016 5.035 1 86.5 55 MET B N 1
AT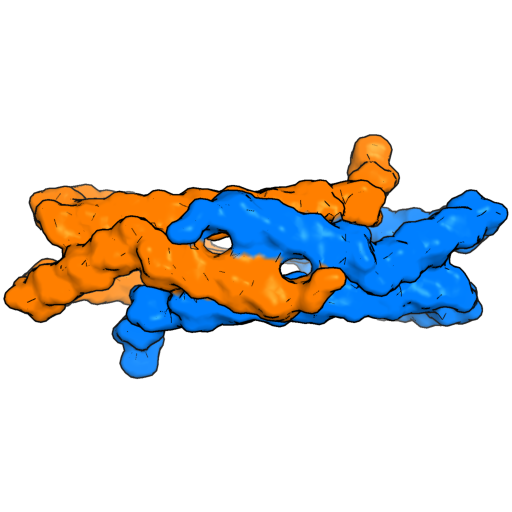OM 1354 C CA . MET B 1 55 ? -15.953 1.634 5.055 1 86.5 55 MET B CA 1
ATOM 1355 C C . MET B 1 55 ? -17.078 0.68 5.449 1 86.5 55 MET B C 1
ATOM 1357 O O . MET B 1 55 ? -17.094 -0.473 5.012 1 86.5 55 MET B O 1
ATOM 1361 N N . SER B 1 56 ? -17.984 1.223 6.227 1 87.25 56 SER B N 1
ATOM 1362 C CA . SER B 1 56 ? -19.109 0.423 6.676 1 87.25 56 SER B CA 1
ATOM 1363 C C . SER B 1 56 ? -20.25 0.469 5.668 1 87.25 56 SER B C 1
ATOM 1365 O O . SER B 1 56 ? -21.297 -0.172 5.863 1 87.25 56 SER B O 1
ATOM 1367 N N . GLY B 1 57 ? -20.078 1.296 4.633 1 85.56 57 GLY B N 1
ATOM 1368 C CA . GLY B 1 57 ? -21.094 1.379 3.588 1 85.56 57 GLY B CA 1
ATOM 1369 C C . GLY B 1 57 ? -22.078 2.512 3.799 1 85.56 57 GLY B C 1
ATOM 1370 O O . GLY B 1 57 ? -23.016 2.68 3.018 1 85.56 57 GLY B O 1
ATOM 1371 N N . ASP B 1 58 ? -21.906 3.176 4.84 1 88.81 58 ASP B N 1
ATOM 1372 C CA . ASP B 1 58 ? -22.734 4.352 5.113 1 88.81 58 ASP B CA 1
ATOM 1373 C C . ASP B 1 58 ? -22.109 5.605 4.492 1 88.81 58 ASP B C 1
ATOM 1375 O O . ASP B 1 58 ? -21.281 6.262 5.109 1 88.81 58 ASP B O 1
ATOM 1379 N N . MET B 1 59 ? -22.562 5.961 3.32 1 87.88 59 MET B N 1
ATOM 1380 C CA . MET B 1 59 ? -21.984 7.109 2.621 1 87.88 59 MET B CA 1
ATOM 1381 C C . MET B 1 59 ? -22.422 8.414 3.281 1 87.88 59 MET B C 1
ATOM 1383 O O . MET B 1 59 ? -23.609 8.625 3.535 1 87.88 59 MET B O 1
ATOM 1387 N N . PRO B 1 60 ? -21.484 9.141 3.639 1 87.31 60 PRO B N 1
ATOM 1388 C CA . PRO B 1 60 ? -21.844 10.438 4.23 1 87.31 60 PRO B CA 1
ATOM 1389 C C . PRO B 1 60 ? -22.703 11.289 3.309 1 87.31 60 PRO B C 1
ATOM 1391 O O . PRO B 1 60 ? -22.578 11.203 2.084 1 87.31 60 PRO B O 1
ATOM 1394 N N . ALA B 1 61 ? -23.531 12.07 3.988 1 87.75 61 ALA B N 1
ATOM 1395 C CA . ALA B 1 61 ? -24.391 12.977 3.225 1 87.75 61 ALA B CA 1
ATOM 1396 C C . ALA B 1 61 ? -23.578 14.078 2.562 1 87.75 61 ALA B C 1
ATOM 1398 O O . ALA B 1 61 ? -22.5 14.445 3.053 1 87.75 61 ALA B O 1
ATOM 1399 N N . PRO B 1 62 ? -24.016 14.562 1.448 1 90.06 62 PRO B N 1
ATOM 1400 C CA . PRO B 1 62 ? -23.328 15.641 0.753 1 90.06 62 PRO B CA 1
ATOM 1401 C C . PRO B 1 62 ? -23.062 16.844 1.651 1 90.06 62 PRO B C 1
ATOM 1403 O O . PRO B 1 62 ? -22 17.484 1.555 1 90.06 62 PRO B O 1
ATOM 1406 N N . ASP B 1 63 ? -24 17.109 2.521 1 93.12 63 ASP B N 1
ATOM 1407 C CA . ASP B 1 63 ? -23.875 18.266 3.404 1 93.12 63 ASP B CA 1
ATOM 1408 C C . ASP B 1 63 ? -22.703 18.078 4.379 1 93.12 63 ASP B C 1
ATOM 1410 O O . ASP B 1 63 ? -22.016 19.047 4.723 1 93.12 63 ASP B O 1
ATOM 1414 N N . GLU B 1 64 ? -22.531 16.844 4.855 1 92 64 GLU B N 1
ATOM 1415 C CA . GLU B 1 64 ? -21.422 16.547 5.754 1 92 64 GLU B CA 1
ATOM 1416 C C . GLU B 1 64 ? -20.078 16.719 5.051 1 92 64 GLU B C 1
ATOM 1418 O O . GLU B 1 64 ? -19.125 17.219 5.645 1 92 64 GLU B O 1
ATOM 1423 N N . MET B 1 65 ? -20.062 16.328 3.803 1 92.38 65 MET B N 1
ATOM 1424 C CA . MET B 1 65 ? -18.859 16.5 3.004 1 92.38 65 MET B CA 1
ATOM 1425 C C . MET B 1 65 ? -18.562 17.969 2.773 1 92.38 65 MET B C 1
ATOM 1427 O O . MET B 1 65 ? -17.406 18.391 2.828 1 92.38 65 MET B O 1
ATOM 1431 N N . GLU B 1 66 ? -19.641 18.672 2.508 1 94.5 66 GLU B N 1
ATOM 1432 C CA . GLU B 1 66 ? -19.484 20.109 2.311 1 94.5 66 GLU B CA 1
ATOM 1433 C C . GLU B 1 66 ? -18.984 20.797 3.58 1 94.5 66 GLU B C 1
ATOM 1435 O O . GLU B 1 66 ? -18.141 21.688 3.516 1 94.5 66 GLU B O 1
ATOM 1440 N N . LYS B 1 67 ? -19.484 20.406 4.715 1 94.69 67 LYS B N 1
ATOM 1441 C CA . LYS B 1 67 ? -19.031 20.938 5.996 1 94.69 67 LYS B CA 1
ATOM 1442 C C . LYS B 1 67 ? -17.547 20.672 6.211 1 94.69 67 LYS B C 1
ATOM 1444 O O . LYS B 1 67 ? -16.828 21.562 6.676 1 94.69 67 LYS B O 1
ATOM 1449 N N . MET B 1 68 ? -17.141 19.484 5.828 1 94.25 68 MET B N 1
ATOM 1450 C CA . MET B 1 68 ? -15.734 19.141 5.969 1 94.25 68 MET B CA 1
ATOM 1451 C C . MET B 1 68 ? -14.859 20.016 5.074 1 94.25 68 MET B C 1
ATOM 1453 O O . MET B 1 68 ? -13.773 20.422 5.477 1 94.25 68 MET B O 1
ATOM 1457 N N . GLU B 1 69 ? -15.328 20.219 3.896 1 95.12 69 GLU B N 1
ATOM 1458 C CA . GLU B 1 69 ? -14.602 21.078 2.961 1 95.12 69 GLU B CA 1
ATOM 1459 C C . GLU B 1 69 ? -14.461 22.5 3.508 1 95.12 69 GLU B C 1
ATOM 1461 O O . GLU B 1 69 ? -13.391 23.094 3.402 1 95.12 69 GLU B O 1
ATOM 1466 N N . LYS B 1 70 ? -15.547 23.031 4.09 1 95.62 70 LYS B N 1
ATOM 1467 C CA . LYS B 1 70 ? -15.523 24.375 4.672 1 95.62 70 LYS B CA 1
ATOM 1468 C C . LYS B 1 70 ? -14.57 24.438 5.859 1 95.62 70 LYS B C 1
ATOM 1470 O O . LYS B 1 70 ? -13.828 25.422 6.016 1 95.62 70 LYS B O 1
ATOM 1475 N N . LEU B 1 71 ? -14.578 23.391 6.676 1 95.31 71 LEU B N 1
ATOM 1476 C CA . LEU B 1 71 ? -13.672 23.328 7.812 1 95.31 71 LEU B CA 1
ATOM 1477 C C . LEU B 1 71 ? -12.219 23.297 7.348 1 9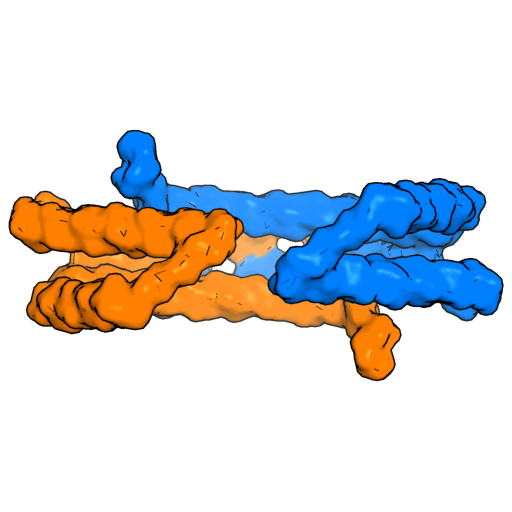5.31 71 LEU B C 1
ATOM 1479 O O . LEU B 1 71 ? -11.359 23.938 7.957 1 95.31 71 LEU B O 1
ATOM 1483 N N . PHE B 1 72 ? -11.984 22.609 6.27 1 96.19 72 PHE B N 1
ATOM 1484 C CA . PHE B 1 72 ? -10.648 22.562 5.688 1 96.19 72 PHE B CA 1
ATOM 1485 C C . PHE B 1 72 ? -10.195 23.953 5.27 1 96.19 72 PHE B C 1
ATOM 1487 O O . PHE B 1 72 ? -9.055 24.344 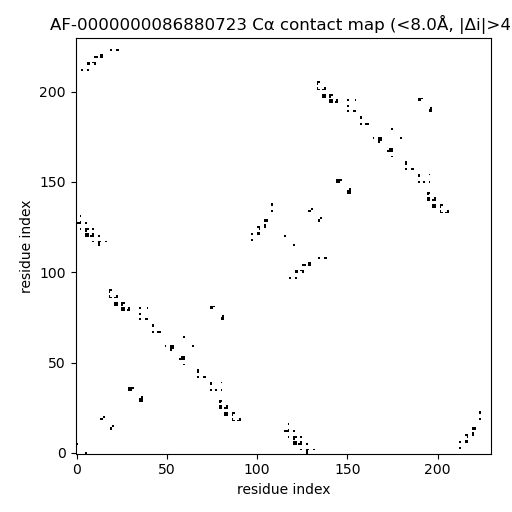5.52 1 96.19 72 PHE B O 1
ATOM 1494 N N . GLU B 1 73 ? -11.07 24.703 4.66 1 96.06 73 GLU B N 1
ATOM 1495 C CA . GLU B 1 73 ? -10.758 26.062 4.215 1 96.06 73 GLU B CA 1
ATOM 1496 C C . GLU B 1 73 ? -10.422 26.969 5.398 1 96.06 73 GLU B C 1
ATOM 1498 O O . GLU B 1 73 ? -9.469 27.75 5.34 1 96.06 73 GLU B O 1
ATOM 1503 N N . VAL B 1 74 ? -11.156 26.859 6.473 1 96.19 74 VAL B N 1
ATOM 1504 C CA . VAL B 1 74 ? -10.945 27.672 7.668 1 96.19 74 VAL B CA 1
ATOM 1505 C C . VAL B 1 74 ? -9.594 27.328 8.297 1 96.19 74 VAL B C 1
ATOM 1507 O O . VAL B 1 74 ? -8.812 28.219 8.633 1 96.19 74 VAL B O 1
ATOM 1510 N N . LEU B 1 75 ? -9.328 25.969 8.406 1 97.12 75 LEU B N 1
ATOM 1511 C CA . LEU B 1 75 ? -8.078 25.531 9.008 1 97.12 75 LEU B CA 1
ATOM 1512 C C . LEU B 1 75 ? -6.879 25.969 8.172 1 97.12 75 LEU B C 1
ATOM 1514 O O . LEU B 1 75 ? -5.82 26.281 8.719 1 97.12 75 LEU B O 1
ATOM 1518 N N . SER B 1 76 ? -7.117 26.047 6.863 1 96.5 76 SER B N 1
ATOM 1519 C CA . SER B 1 76 ? -6.039 26.406 5.945 1 96.5 76 SER B CA 1
ATOM 1520 C C . SER B 1 76 ? -5.676 27.875 6.07 1 96.5 76 SER B C 1
ATOM 1522 O O . SER B 1 76 ? -4.66 28.328 5.531 1 96.5 76 SER B O 1
ATOM 1524 N N . LEU B 1 77 ? -6.457 28.641 6.77 1 96.25 77 LEU B N 1
ATOM 1525 C CA . LEU B 1 77 ? -6.148 30.047 7.004 1 96.25 77 LEU B CA 1
ATOM 1526 C C . LEU B 1 77 ? -5.047 30.188 8.047 1 96.25 77 LEU B C 1
ATOM 1528 O O . LEU B 1 77 ? -4.398 31.234 8.133 1 96.25 77 LEU B O 1
ATOM 1532 N N . ASN B 1 78 ? -4.973 29.172 8.922 1 96.56 78 ASN B N 1
ATOM 1533 C CA . ASN B 1 78 ? -3.848 29.141 9.852 1 96.56 78 ASN B CA 1
ATOM 1534 C C . ASN B 1 78 ? -2.566 28.688 9.156 1 96.56 78 ASN B C 1
ATOM 1536 O O . ASN B 1 78 ? -2.496 27.578 8.625 1 96.56 78 ASN B O 1
ATOM 1540 N N . LEU B 1 79 ? -1.594 29.453 9.156 1 96.12 79 LEU B N 1
ATOM 1541 C CA . LEU B 1 79 ? -0.377 29.219 8.383 1 96.12 79 LEU B CA 1
ATOM 1542 C C . LEU B 1 79 ? 0.289 27.922 8.797 1 96.12 79 LEU B C 1
ATOM 1544 O O . LEU B 1 79 ? 0.768 27.156 7.945 1 96.12 79 LEU B O 1
ATOM 1548 N N . ASN B 1 80 ? 0.27 27.656 10.094 1 97 80 ASN B N 1
ATOM 1549 C CA . ASN B 1 80 ? 0.904 26.422 10.57 1 97 80 ASN B CA 1
ATOM 1550 C C . ASN B 1 80 ? 0.126 25.188 10.141 1 97 80 ASN B C 1
ATOM 1552 O O . ASN B 1 80 ? 0.72 24.188 9.758 1 97 80 ASN B O 1
ATOM 1556 N N . ILE B 1 81 ? -1.174 25.281 10.18 1 97.69 81 ILE B N 1
ATOM 1557 C CA . ILE B 1 81 ? -2.004 24.156 9.758 1 97.69 81 ILE B CA 1
ATOM 1558 C C . ILE B 1 81 ? -1.889 23.969 8.25 1 97.69 81 ILE B C 1
ATOM 1560 O O . ILE B 1 81 ? -1.803 22.844 7.762 1 97.69 81 ILE B O 1
ATOM 1564 N N . ARG B 1 82 ? -1.846 25.031 7.551 1 97.5 82 ARG B N 1
ATOM 1565 C CA . ARG B 1 82 ? -1.675 24.969 6.102 1 97.5 82 ARG B CA 1
ATOM 1566 C C . ARG B 1 82 ? -0.362 24.281 5.738 1 97.5 82 ARG B C 1
ATOM 1568 O O . ARG B 1 82 ? -0.327 23.438 4.848 1 97.5 82 ARG B O 1
ATOM 1575 N N . ARG B 1 83 ? 0.7 24.656 6.422 1 97.5 83 ARG B N 1
ATOM 1576 C CA . ARG B 1 83 ? 2.006 24.047 6.203 1 97.5 83 ARG B CA 1
ATOM 1577 C C . ARG B 1 83 ? 1.958 22.547 6.48 1 97.5 83 ARG B C 1
ATOM 1579 O O . ARG B 1 83 ? 2.576 21.75 5.762 1 97.5 83 ARG B O 1
ATOM 1586 N N . LEU B 1 84 ? 1.226 22.203 7.551 1 97.62 84 LEU B N 1
ATOM 1587 C CA . LEU B 1 84 ? 1.071 20.797 7.91 1 97.62 84 LEU B CA 1
ATOM 1588 C C . LEU B 1 84 ? 0.381 20.031 6.793 1 97.62 84 LEU B C 1
ATOM 1590 O O . LEU B 1 84 ? 0.902 19.016 6.32 1 97.62 84 LEU B O 1
ATOM 1594 N N . PHE B 1 85 ? -0.733 20.5 6.273 1 96.94 85 PHE B N 1
ATOM 1595 C CA . PHE B 1 85 ? -1.497 19.828 5.238 1 96.94 85 PHE B CA 1
ATOM 1596 C C . PHE B 1 85 ? -0.686 19.703 3.951 1 96.94 85 PHE B C 1
ATOM 1598 O O . PHE B 1 85 ? -0.704 18.672 3.289 1 96.94 85 PHE B O 1
ATOM 1605 N N . ASP B 1 86 ? 0.03 20.766 3.643 1 97.69 86 ASP B N 1
ATOM 1606 C CA . ASP B 1 86 ? 0.841 20.781 2.428 1 97.69 86 ASP B CA 1
ATOM 1607 C C . ASP B 1 86 ? 1.948 19.734 2.498 1 97.69 86 ASP B C 1
ATOM 1609 O O . ASP B 1 86 ? 2.164 18.984 1.541 1 97.69 86 ASP B O 1
ATOM 1613 N N . ALA B 1 87 ? 2.592 19.688 3.623 1 97.69 87 ALA B N 1
ATOM 1614 C CA . ALA B 1 87 ? 3.672 18.719 3.805 1 97.69 87 ALA B CA 1
ATOM 1615 C C . ALA B 1 87 ? 3.137 17.281 3.809 1 97.69 87 ALA B C 1
ATOM 1617 O O . ALA B 1 87 ? 3.754 16.391 3.236 1 97.69 87 ALA B O 1
ATOM 1618 N N . GLU B 1 88 ? 1.94 17.078 4.445 1 96.56 88 GLU B N 1
ATOM 1619 C CA . GLU B 1 88 ? 1.317 15.766 4.465 1 96.56 88 GLU B CA 1
ATOM 1620 C C . GLU B 1 88 ? 0.915 15.32 3.062 1 96.56 88 GLU B C 1
ATOM 1622 O O . GLU B 1 88 ? 1.079 14.156 2.701 1 96.56 88 GLU B O 1
ATOM 1627 N N . ARG B 1 89 ? 0.407 16.234 2.34 1 96.88 89 ARG B N 1
ATOM 1628 C CA . ARG B 1 89 ? 0.029 15.945 0.96 1 96.88 89 ARG B CA 1
ATOM 1629 C C . ARG B 1 89 ? 1.246 15.555 0.131 1 96.88 89 ARG B C 1
ATOM 1631 O O . ARG B 1 89 ? 1.208 14.562 -0.604 1 96.88 89 ARG B O 1
ATOM 1638 N N . ARG B 1 90 ? 2.361 16.281 0.267 1 97.44 90 ARG B N 1
ATOM 1639 C CA . ARG B 1 90 ? 3.592 15.977 -0.457 1 97.44 90 ARG B CA 1
ATOM 1640 C C . ARG B 1 90 ? 4.137 14.609 -0.05 1 97.44 90 ARG B C 1
ATOM 1642 O O . ARG B 1 90 ? 4.586 13.836 -0.899 1 97.44 90 ARG B O 1
ATOM 1649 N N . LEU B 1 91 ? 4.07 14.352 1.26 1 97.12 91 LEU B N 1
ATOM 1650 C CA . LEU B 1 91 ? 4.52 13.047 1.726 1 97.12 91 LEU B CA 1
ATOM 1651 C C . LEU B 1 91 ? 3.65 11.93 1.146 1 97.12 91 LEU B C 1
ATOM 1653 O O . LEU B 1 91 ? 4.164 10.883 0.744 1 97.12 91 LEU B O 1
ATOM 1657 N N . SER B 1 92 ? 2.359 12.172 1.118 1 95.81 92 SER B N 1
ATOM 1658 C CA . SER B 1 92 ? 1.437 11.195 0.548 1 95.81 92 SER B CA 1
ATOM 1659 C C . SER B 1 92 ? 1.773 10.906 -0.91 1 95.81 92 SER B C 1
ATOM 1661 O O . SER B 1 92 ? 1.741 9.75 -1.34 1 95.81 92 SER B O 1
ATOM 1663 N N . VAL B 1 93 ? 2.133 11.898 -1.712 1 97.38 93 VAL B N 1
ATOM 1664 C CA . VAL B 1 93 ? 2.51 11.742 -3.113 1 97.38 93 VAL B CA 1
ATOM 1665 C C . VAL B 1 93 ? 3.795 10.93 -3.217 1 97.38 93 VAL B C 1
ATOM 1667 O O . VAL B 1 93 ? 3.902 10.031 -4.059 1 97.38 93 VAL B O 1
ATOM 1670 N N . ILE B 1 94 ? 4.715 11.188 -2.336 1 97.25 94 ILE B N 1
ATOM 1671 C CA . ILE B 1 94 ? 5.973 10.445 -2.328 1 97.25 94 ILE B CA 1
ATOM 1672 C C . ILE B 1 94 ? 5.707 8.969 -2.051 1 97.25 94 ILE B C 1
ATOM 1674 O O . ILE B 1 94 ? 6.238 8.094 -2.738 1 97.25 94 ILE B O 1
ATOM 1678 N N . ILE B 1 95 ? 4.887 8.688 -1.065 1 95.94 95 ILE B N 1
ATOM 1679 C CA . ILE B 1 95 ? 4.559 7.316 -0.707 1 95.94 95 ILE B CA 1
ATOM 1680 C C . ILE B 1 95 ? 3.857 6.629 -1.876 1 95.94 95 ILE B C 1
ATOM 1682 O O . ILE B 1 95 ? 4.141 5.469 -2.184 1 95.94 95 ILE B O 1
ATOM 1686 N N . GLU B 1 96 ? 2.949 7.273 -2.521 1 96.25 96 GLU B N 1
ATOM 1687 C CA . GLU B 1 96 ? 2.275 6.75 -3.705 1 96.25 96 GLU B CA 1
ATOM 1688 C C . GLU B 1 96 ? 3.275 6.406 -4.805 1 96.25 96 GLU B C 1
ATOM 1690 O O . GLU B 1 96 ? 3.186 5.344 -5.422 1 96.25 96 GLU B O 1
ATOM 1695 N N . ASP B 1 97 ? 4.23 7.293 -5.035 1 97 97 ASP B N 1
ATOM 1696 C CA . ASP B 1 97 ? 5.266 7.062 -6.039 1 97 97 ASP B CA 1
ATOM 1697 C C . ASP B 1 97 ? 6.113 5.844 -5.68 1 97 97 ASP B C 1
ATOM 1699 O O . ASP B 1 97 ? 6.441 5.031 -6.551 1 97 97 ASP B O 1
ATOM 1703 N N . VAL B 1 98 ? 6.398 5.785 -4.43 1 96.88 98 VAL B N 1
ATOM 1704 C CA . VAL B 1 98 ? 7.188 4.652 -3.959 1 96.88 98 VAL B CA 1
ATOM 1705 C C . VAL B 1 98 ? 6.43 3.35 -4.215 1 96.88 98 VAL B C 1
ATOM 1707 O O . VAL B 1 98 ? 6.992 2.389 -4.746 1 96.88 98 VAL B O 1
ATOM 1710 N N . ASN B 1 99 ? 5.172 3.346 -3.885 1 94.88 99 ASN B N 1
ATOM 1711 C CA . ASN B 1 99 ? 4.344 2.168 -4.125 1 94.88 99 ASN B CA 1
ATOM 1712 C C . ASN B 1 99 ? 4.266 1.831 -5.609 1 94.88 99 ASN B C 1
ATOM 1714 O O . ASN B 1 99 ? 4.297 0.658 -5.988 1 94.88 99 ASN B O 1
ATOM 1718 N N . LYS B 1 100 ? 4.164 2.803 -6.422 1 96.44 100 LYS B N 1
ATOM 1719 C CA . LYS B 1 100 ? 4.125 2.611 -7.867 1 96.44 100 LYS B CA 1
ATOM 1720 C C . LYS B 1 100 ? 5.434 2.01 -8.375 1 96.44 100 LYS B C 1
ATOM 1722 O O . LYS B 1 100 ? 5.418 1.11 -9.219 1 96.44 100 LYS B O 1
ATOM 1727 N N . ILE B 1 101 ? 6.523 2.527 -7.891 1 96.62 101 ILE B N 1
ATOM 1728 C CA . ILE B 1 101 ? 7.836 2.016 -8.273 1 96.62 101 ILE B CA 1
ATOM 1729 C C . ILE B 1 101 ? 7.93 0.532 -7.922 1 96.62 101 ILE B C 1
ATOM 1731 O O . ILE B 1 101 ? 8.367 -0.279 -8.742 1 96.62 101 ILE B O 1
ATOM 1735 N N . ILE B 1 102 ? 7.465 0.218 -6.723 1 94.44 102 ILE B N 1
ATOM 1736 C CA . ILE B 1 102 ? 7.5 -1.166 -6.262 1 94.44 102 ILE B CA 1
ATOM 1737 C C . ILE B 1 102 ? 6.562 -2.018 -7.113 1 94.44 102 ILE B C 1
ATOM 1739 O O . ILE B 1 102 ? 6.949 -3.084 -7.602 1 94.44 102 ILE B O 1
ATOM 1743 N N . ALA B 1 103 ? 5.32 -1.549 -7.328 1 92.38 103 ALA B N 1
ATOM 1744 C CA . ALA B 1 103 ? 4.34 -2.273 -8.133 1 92.38 103 ALA B CA 1
ATOM 1745 C C . ALA B 1 103 ? 4.844 -2.479 -9.562 1 92.38 103 ALA B C 1
ATOM 1747 O O . ALA B 1 103 ? 4.742 -3.578 -10.109 1 92.38 103 ALA B O 1
ATOM 1748 N N . ASP B 1 104 ? 5.418 -1.47 -10.172 1 93.44 104 ASP B N 1
ATOM 1749 C CA . ASP B 1 104 ? 5.918 -1.525 -11.539 1 93.44 104 ASP B CA 1
ATOM 1750 C C . ASP B 1 104 ? 7.066 -2.523 -11.664 1 93.44 104 ASP B C 1
ATOM 1752 O O . ASP B 1 104 ? 7.227 -3.17 -12.703 1 93.44 104 ASP B O 1
ATOM 1756 N N . SER B 1 105 ? 7.871 -2.607 -10.656 1 92.88 105 SER B N 1
ATOM 1757 C CA . SER B 1 105 ? 9.008 -3.52 -10.688 1 92.88 105 SER B CA 1
ATOM 1758 C C . SER B 1 105 ? 8.555 -4.973 -10.773 1 92.88 105 SER B C 1
ATOM 1760 O O . SER B 1 105 ? 9.305 -5.84 -11.219 1 92.88 105 SER B O 1
ATOM 1762 N N . LEU B 1 106 ? 7.297 -5.215 -10.344 1 93.81 106 LEU B N 1
ATOM 1763 C CA . LEU B 1 106 ? 6.777 -6.578 -10.336 1 93.81 106 LEU B CA 1
ATOM 1764 C C . LEU B 1 106 ? 5.734 -6.77 -11.438 1 93.81 106 LEU B C 1
ATOM 1766 O O . LEU B 1 106 ? 5.07 -7.809 -11.492 1 93.81 106 LEU B O 1
ATOM 1770 N N . GLY B 1 107 ? 5.547 -5.727 -12.266 1 87.62 107 GLY B N 1
ATOM 1771 C CA . GLY B 1 107 ? 4.535 -5.723 -13.312 1 87.62 107 GLY B CA 1
ATOM 1772 C C . GLY B 1 107 ? 4.637 -6.922 -14.242 1 87.62 107 GLY B C 1
ATOM 1773 O O . GLY B 1 107 ? 3.621 -7.414 -14.734 1 87.62 107 GLY B O 1
ATOM 1774 N N . HIS B 1 108 ? 5.852 -7.359 -14.477 1 81.62 108 HIS B N 1
ATOM 1775 C CA . HIS B 1 108 ? 6.082 -8.477 -15.383 1 81.62 108 HIS B CA 1
ATOM 1776 C C . HIS B 1 108 ? 5.449 -9.758 -14.852 1 81.62 108 HIS B C 1
ATOM 1778 O O . HIS B 1 108 ? 5.219 -10.703 -15.609 1 81.62 108 HIS B O 1
ATOM 1784 N N . LEU B 1 109 ? 5.234 -9.781 -13.43 1 81.25 109 LEU B N 1
ATOM 1785 C CA . LEU B 1 109 ? 4.605 -10.961 -12.844 1 81.25 109 LEU B CA 1
ATOM 1786 C C . LEU B 1 109 ? 3.102 -10.953 -13.094 1 81.25 109 LEU B C 1
ATOM 1788 O O . LEU B 1 109 ? 2.469 -12.008 -13.125 1 81.25 109 LEU B O 1
ATOM 1792 N N . TYR B 1 110 ? 2.459 -9.734 -13.078 1 64.88 110 TYR B N 1
ATOM 1793 C CA . TYR B 1 110 ? 1.014 -9.594 -13.211 1 64.88 110 TYR B CA 1
ATOM 1794 C C . TYR B 1 110 ? 0.626 -9.25 -14.641 1 64.88 110 TYR B C 1
ATOM 1796 O O . TYR B 1 110 ? -0.548 -9.328 -15.008 1 64.88 110 TYR B O 1
ATOM 1804 N N . GLY B 1 111 ? 1.449 -8.492 -15.359 1 56.09 111 GLY B N 1
ATOM 1805 C CA . GLY B 1 111 ? 1.164 -8.039 -16.719 1 56.09 111 GLY B CA 1
ATOM 1806 C C . GLY B 1 111 ? 0.754 -9.164 -17.641 1 56.09 111 GLY B C 1
ATOM 1807 O O . GLY B 1 111 ? 0.413 -8.922 -18.797 1 56.09 111 GLY B O 1
ATOM 1808 N N . GLY B 1 112 ? 1.254 -10.445 -17.438 1 44.44 112 GLY B N 1
ATOM 1809 C CA . GLY B 1 112 ? 0.737 -11.305 -18.5 1 44.44 112 GLY B CA 1
ATOM 1810 C C . GLY B 1 112 ? -0.777 -11.383 -18.516 1 44.44 112 GLY B C 1
ATOM 1811 O O . GLY B 1 112 ? -1.363 -11.969 -19.422 1 44.44 112 GLY B O 1
ATOM 1812 N N . ALA B 1 113 ? -1.548 -11.336 -17.469 1 37.56 113 ALA B N 1
ATOM 1813 C CA . ALA B 1 113 ? -3 -11.492 -17.5 1 37.56 113 ALA B CA 1
ATOM 1814 C C . ALA B 1 113 ? -3.672 -10.234 -18.047 1 37.56 113 ALA B C 1
ATOM 1816 O O . ALA B 1 113 ? -4.828 -10.273 -18.469 1 37.56 113 ALA B O 1
ATOM 1817 N N . GLU B 1 114 ? -3.471 -9.086 -17.75 1 34.72 114 GLU B N 1
ATOM 1818 C CA . GLU B 1 114 ? -4.219 -7.93 -18.234 1 34.72 114 GLU B CA 1
ATOM 1819 C C . GLU B 1 114 ? -4.082 -7.793 -19.75 1 34.72 114 GLU B C 1
ATOM 1821 O O . GLU B 1 114 ? -4.953 -7.219 -20.406 1 34.72 114 GLU B O 1
ATOM 1826 N N . ALA B 1 115 ? -2.902 -7.492 -20.391 1 27.05 115 ALA B N 1
ATOM 1827 C CA . ALA B 1 115 ? -2.98 -6.984 -21.766 1 27.05 115 ALA B CA 1
ATOM 1828 C C . ALA B 1 115 ? -3.352 -8.102 -22.734 1 27.05 115 ALA B C 1
ATOM 1830 O O . ALA B 1 115 ? -2.895 -9.234 -22.594 1 27.05 115 ALA B O 1
#

Nearest PDB structures (foldseek):
  2oeq-assembly1_B  TM=9.015E-01  e=5.045E-05  Geobacillus stearothermophilus
  2iaz-assembly1_B  TM=8.288E-01  e=1.101E-04  Streptococcus pneumoniae TIGR4
  2iaz-assembly1_D  TM=7.761E-01  e=7.232E-05  Streptococcus pneumoniae TIGR4
  2iaz-assembly1_C  TM=8.480E-01  e=3.882E-04  Streptococcus pneumoniae TIGR4
  5iit-assembly2_B  TM=4.230E-01  e=1.770E-01  Saccharomyces cerevisiae S288C

Foldseek 3Di:
DDPVVVVVVVVVCLCPDPLVVLLVVLVVVQVVPVVLVVLVVVLVVLVVVQVVCVVVVNHDDPVSVVVSVVSVVVSCVPVSSVSNVVSVVVSVVVVVVVVVVVCVVCCVVVVVPDD/DDPVVVVVVVVVCLCPDPLVVLLVVLVVVQVVPVVLVVLVVVLVVLVVVQVVCVVVVNHDDPVSVVVSVVSVVVSCVPVSSVSNVVSVVVSVVVVVVVVVVVCVVCCVVVVVPPD

Organism: NCBI:txid248903